Protein AF-A0A7K1YR99-F1 (afdb_monomer)

Radius of gyration: 20.09 Å; Cα contacts (8 Å, |Δi|>4): 811; chains: 1; bounding box: 54×40×54 Å

Mean predicted aligned error: 3.13 Å

Solvent-accessible surface area (backbone atoms only — not comparable to full-atom values): 17405 Å² total; per-residue (Å²): 73,51,33,42,29,37,62,38,61,80,36,65,42,79,41,84,40,84,73,84,75,55,48,51,60,17,24,26,27,38,37,56,21,13,37,58,46,74,66,55,37,28,37,37,74,44,83,45,82,67,62,48,28,20,42,29,47,22,20,10,23,31,26,73,41,56,8,66,63,28,64,73,37,89,90,50,77,45,70,68,42,36,26,21,42,59,50,70,47,63,80,68,71,47,76,36,29,68,69,72,40,30,60,64,33,86,62,76,71,38,53,59,47,97,90,62,42,40,19,51,42,32,29,42,26,50,60,41,80,44,52,46,92,40,48,38,68,30,63,95,60,62,54,68,58,36,10,44,32,44,62,42,7,30,44,45,32,44,45,58,73,45,64,68,53,67,58,34,29,34,36,26,37,25,50,49,54,69,26,48,51,45,50,53,49,43,51,75,57,41,33,69,38,42,30,36,32,30,85,47,67,65,40,38,52,54,38,45,76,76,65,34,76,42,64,33,42,86,92,60,42,85,94,50,50,50,62,13,44,32,23,40,30,47,45,42,51,85,63,41,63,49,52,35,54,50,28,29,23,76,62,12,24,34,28,42,58,30,74,56,59,94,84,66,74,78,81,75,61,65,66,56,34,64,78,34,53,46,41,81,44,85,48,72,65,44,42,77,69,21,42,54,52,26,28,50,41,58,49,68,47,78,50,48,76,60,50,59,73,39,56,67,46,78,34,43,63,94,38,47,60,58,50,50,48,52,56,66,73,48,96,67,53,29,43,34,33,60

Nearest PDB structures (foldseek):
  7y9p-assembly1_A  TM=8.777E-01  e=1.232E-28  Scheffersomyces stipitis
  3fsr-assembly1_D  TM=8.108E-01  e=1.099E-22  Thermoanaerobacter brockii
  2oui-assembly1_A  TM=8.098E-01  e=1.033E-22  Entamoeba histolytica
  1y9a-assembly1_A  TM=8.054E-01  e=2.296E-22  Entamoeba histolytica
  3fpc-assembly1_C  TM=7.962E-01  e=5.427E-22  Thermoanaerobacter brockii

Foldseek 3Di:
DWFWWLAAALDIDTDDADDDDADQQKFKFQWPKFWDDVVLLCSRHHVDPPPGEGETQLTKGFTQGHHNNQCPDPPFHDGGFIKAFGQWDQPCPDPCNVVLNRLPDPDDTADATPVRHGYNSRRLGRMDMHRSLGIFGQPDDPRLLRSCLQLQLLLLQQCVQQVDAAQWAEEEEDLAQSSLSNVLVNVLRHHPAYEYEDQDPVSQVVCVVSPHVYYDYLVGCPVQFQRGQEYEYQDQDACSQVSSNRNHHALHEYGDSHDHDPPRDDDDDPVSCVVRVYYYHYGGGHGSVSSNVSSVCSNVCSCVVSSVVQEFEEEESVCVSVLSVVVNVDRHRIYMYD

Secondary structure (DSSP, 8-state):
-EEEEEEETTEEEEEE-PPP---TTEEEEEEEEEE--HHHHHHHSSSS---SEE---EEEEEEEEE-HHHHTSTTS--TT-EEEE--S---SSSHHHHTT-GGG-SSPSSEE-TT--EES---SBSEEEEEGGGEEE--S--HHHHHTHHHHHHHHHHHHHTT--TT-EEEEE--SHHHHHHHHHHHHTT-SEEEEE-S-HHHHHHHHHTT-SEEE-TT--TTTTT-EEEEEE-S--TTHHHHHHHHEEEEEEEEE-SPPPTT------HHHHHHTT-EEEE--S--HHHHHHHHHHHHHTTTHHHHHTTEEEEE-GGGHHHHHHHHHHS--SEEEE-

Sequence (338 aa):
MQVAVVTGPGAVELRDEPRPRAGPDDVLVEVSTCGLCTMERRLFDGTKPIYPVAPGHEAAGRVVEAGDAVASLPGAPQVGDLVTMDLLTRCGTCHMCRRGRSALCKRPQGGKLSDGTVSMGAGLAEVVRVAAAQTYRVGEIPVEHAAMGEPLACVVHSVRLGGFRAGDRVAVIGAGYMGRLHLALCRAWGASCVGMVDVSAERRSEAVDAGADWVAGPDDLTGWLGQHDVVFVTAGTPGAVELALDLCDDAGAVVLYGAFPKDVMASVGADRIHHHELSIIGVFSQEPEDWRTAAGLLSSGALAADLDRLVTARYRLDEVADAMTLAVSQPVYRVMVG

pLDDT: mean 96.8, std 2.25, range [87.06, 98.88]

Structure (mmCIF, N/CA/C/O backbone):
data_AF-A0A7K1YR99-F1
#
_entry.id   AF-A0A7K1YR99-F1
#
loop_
_atom_site.group_PDB
_atom_site.id
_atom_site.type_symbol
_atom_site.label_atom_id
_atom_site.label_alt_id
_atom_site.label_comp_id
_atom_site.label_asym_id
_atom_site.label_entity_id
_atom_site.label_seq_id
_atom_site.pdbx_PDB_ins_code
_atom_site.Cartn_x
_atom_site.Cartn_y
_atom_site.Cartn_z
_atom_site.occupancy
_atom_site.B_iso_or_equiv
_atom_site.auth_seq_id
_atom_site.auth_comp_id
_atom_site.auth_asym_id
_atom_site.auth_atom_id
_atom_site.pdbx_PDB_model_num
ATOM 1 N N . MET A 1 1 ? -10.157 -3.405 25.319 1.00 95.75 1 MET A N 1
ATOM 2 C CA . MET A 1 1 ? -9.736 -3.983 24.035 1.00 95.75 1 MET A CA 1
ATOM 3 C C . MET A 1 1 ? -8.239 -3.826 23.942 1.00 95.75 1 MET A C 1
ATOM 5 O O . MET A 1 1 ? -7.739 -2.809 24.414 1.00 95.75 1 MET A O 1
ATOM 9 N N . GLN A 1 2 ? -7.539 -4.800 23.386 1.00 98.00 2 GLN A N 1
ATOM 10 C CA . GLN A 1 2 ? -6.090 -4.744 23.246 1.00 98.00 2 GLN A CA 1
ATOM 11 C C . GLN A 1 2 ? -5.687 -3.950 22.001 1.00 98.00 2 GLN A C 1
ATOM 13 O O . GLN A 1 2 ? -6.288 -4.088 20.933 1.00 98.00 2 GLN A O 1
ATOM 18 N N . VAL A 1 3 ? -4.662 -3.111 22.155 1.00 98.25 3 VAL A N 1
ATOM 19 C CA . VAL A 1 3 ? -4.033 -2.329 21.083 1.00 98.25 3 VAL A CA 1
ATOM 20 C C . VAL A 1 3 ? -2.519 -2.444 21.219 1.00 98.25 3 VAL A C 1
ATOM 22 O O . VAL A 1 3 ? -1.979 -2.215 22.302 1.00 98.25 3 VAL A O 1
ATOM 25 N N . ALA A 1 4 ? -1.823 -2.770 20.133 1.00 98.38 4 ALA A N 1
ATOM 26 C CA . ALA A 1 4 ? -0.368 -2.776 20.103 1.00 98.38 4 ALA A CA 1
ATOM 27 C C . ALA A 1 4 ? 0.182 -1.345 20.017 1.00 98.38 4 ALA A C 1
ATOM 29 O O . ALA A 1 4 ? -0.200 -0.551 19.154 1.00 98.38 4 ALA A O 1
ATOM 30 N N . VAL A 1 5 ? 1.127 -1.027 20.897 1.00 98.50 5 VAL A N 1
ATOM 31 C CA . VAL A 1 5 ? 1.807 0.265 20.968 1.00 98.50 5 VAL A CA 1
ATOM 32 C C . VAL A 1 5 ? 3.306 0.040 20.908 1.00 98.50 5 VAL A C 1
ATOM 34 O O . VAL A 1 5 ? 3.881 -0.600 21.783 1.00 98.50 5 VAL A O 1
ATOM 37 N N . VAL A 1 6 ? 3.955 0.601 19.891 1.00 98.44 6 VAL A N 1
ATOM 38 C CA . VAL A 1 6 ? 5.416 0.624 19.808 1.00 98.44 6 VAL A CA 1
ATOM 39 C C . VAL A 1 6 ? 5.917 1.731 20.729 1.00 98.44 6 VAL A C 1
ATOM 41 O O . VAL A 1 6 ? 5.630 2.914 20.513 1.00 98.44 6 VAL A O 1
ATOM 44 N N . THR A 1 7 ? 6.640 1.348 21.777 1.00 97.94 7 THR A N 1
ATOM 45 C CA . THR A 1 7 ? 7.115 2.256 22.834 1.00 97.94 7 THR A CA 1
ATOM 46 C C . THR A 1 7 ? 8.558 2.699 22.640 1.00 97.94 7 THR A C 1
ATOM 48 O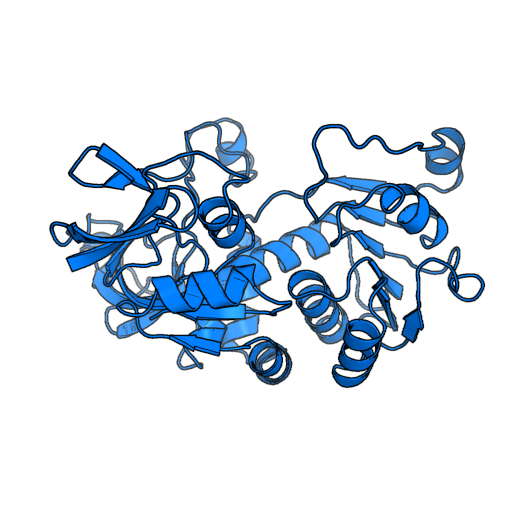 O . THR A 1 7 ? 8.976 3.708 23.208 1.00 97.94 7 THR A O 1
ATOM 51 N N . GLY A 1 8 ? 9.300 2.000 21.787 1.00 97.75 8 GLY A N 1
ATOM 52 C CA . GLY A 1 8 ? 10.672 2.316 21.423 1.00 97.75 8 GLY A CA 1
ATOM 53 C C . GLY A 1 8 ? 11.233 1.309 20.419 1.00 97.75 8 GLY A C 1
ATOM 54 O O . GLY A 1 8 ? 10.535 0.367 20.038 1.00 97.75 8 GLY A O 1
ATOM 55 N N . PRO A 1 9 ? 12.497 1.478 19.996 1.00 97.69 9 PRO A N 1
ATOM 56 C CA . PRO A 1 9 ? 13.168 0.497 19.151 1.00 97.69 9 PRO A CA 1
ATOM 57 C C . PRO A 1 9 ? 13.168 -0.886 19.817 1.00 97.69 9 PRO A C 1
ATOM 59 O O . PRO A 1 9 ? 13.556 -1.016 20.977 1.00 97.69 9 PRO A O 1
ATOM 62 N N . GLY A 1 10 ? 12.717 -1.906 19.089 1.00 97.50 10 GLY A N 1
ATOM 63 C CA . GLY A 1 10 ? 12.606 -3.284 19.563 1.00 97.50 10 GLY A CA 1
ATOM 64 C C . GLY A 1 10 ? 11.539 -3.517 20.638 1.00 97.50 10 GLY A C 1
ATOM 65 O O . GLY A 1 10 ? 11.516 -4.596 21.224 1.00 97.50 10 GLY A O 1
ATOM 66 N N . ALA A 1 11 ? 10.678 -2.533 20.929 1.00 97.81 11 ALA A N 1
ATOM 67 C CA . ALA A 1 11 ? 9.731 -2.592 22.038 1.00 97.81 11 ALA A CA 1
ATOM 68 C C . ALA A 1 11 ? 8.294 -2.302 21.584 1.00 97.81 11 ALA A C 1
ATOM 70 O O . ALA A 1 11 ? 7.977 -1.211 21.101 1.00 97.81 11 ALA A O 1
ATOM 71 N N . VAL A 1 12 ? 7.414 -3.284 21.787 1.00 98.00 12 VAL A N 1
ATOM 72 C CA . VAL A 1 12 ? 5.969 -3.186 21.562 1.00 98.00 12 VAL A CA 1
ATOM 73 C C . VAL A 1 12 ? 5.226 -3.762 22.765 1.00 98.00 12 VAL A C 1
ATOM 75 O O . VAL A 1 12 ? 5.621 -4.783 23.322 1.00 98.00 12 VAL A O 1
ATOM 78 N N . GLU A 1 13 ? 4.159 -3.088 23.175 1.00 97.50 13 GLU A N 1
ATOM 79 C CA . GLU A 1 13 ? 3.305 -3.464 24.300 1.00 97.50 13 GLU A CA 1
ATOM 80 C C . GLU A 1 13 ? 1.864 -3.611 23.820 1.00 97.50 13 GLU A C 1
ATOM 82 O O . GLU A 1 13 ? 1.389 -2.789 23.038 1.00 97.50 13 GLU A O 1
ATOM 87 N N . LEU A 1 14 ? 1.140 -4.605 24.334 1.00 98.12 14 LEU A N 1
ATOM 88 C CA . LEU A 1 14 ? -0.317 -4.600 24.260 1.00 98.12 14 LEU A CA 1
ATOM 89 C C . LEU A 1 14 ? -0.870 -3.777 25.419 1.00 98.12 14 LEU A C 1
ATOM 91 O O . LEU A 1 14 ? -0.594 -4.070 26.582 1.00 98.12 14 LEU A O 1
ATOM 95 N N . ARG A 1 15 ? -1.652 -2.748 25.098 1.00 97.50 15 ARG A N 1
ATOM 96 C CA . ARG A 1 15 ? -2.332 -1.901 26.079 1.00 97.50 15 ARG A CA 1
ATOM 97 C C . ARG A 1 15 ? -3.830 -2.132 26.052 1.00 97.50 15 ARG A C 1
ATOM 99 O O . ARG A 1 15 ? -4.417 -2.322 24.987 1.00 97.50 15 ARG A O 1
ATOM 106 N N . ASP A 1 16 ? -4.437 -2.063 27.230 1.00 97.62 16 ASP A N 1
ATOM 107 C CA . ASP A 1 16 ? -5.885 -2.048 27.382 1.00 97.62 16 ASP A CA 1
ATOM 108 C C . ASP A 1 16 ? -6.443 -0.656 27.085 1.00 97.62 16 ASP A C 1
ATOM 110 O O . ASP A 1 16 ? -6.206 0.300 27.820 1.00 97.62 16 ASP A O 1
ATOM 114 N N . GLU A 1 17 ? -7.248 -0.561 26.033 1.00 96.81 17 GLU A N 1
ATOM 115 C CA . GLU A 1 17 ? -8.011 0.632 25.686 1.00 96.81 17 GLU A CA 1
ATOM 116 C C . GLU A 1 17 ? -9.512 0.423 25.931 1.00 96.81 17 GLU A C 1
ATOM 118 O O . GLU A 1 17 ? -10.042 -0.688 25.755 1.00 96.81 17 GLU A O 1
ATOM 123 N N . PRO A 1 18 ? -10.257 1.480 26.294 1.00 95.75 18 PRO A N 1
ATOM 124 C CA . PRO A 1 18 ? -11.710 1.436 26.266 1.00 95.75 18 PRO A CA 1
ATOM 125 C C . PRO A 1 18 ? -12.202 1.056 24.865 1.00 95.75 18 PRO A C 1
ATOM 127 O O . PRO A 1 18 ? -11.752 1.613 23.865 1.00 95.75 18 PRO A O 1
ATOM 130 N N . ARG A 1 19 ? -13.164 0.130 24.781 1.00 94.56 19 ARG A N 1
ATOM 131 C CA . ARG A 1 19 ? -13.802 -0.192 23.499 1.00 94.56 19 ARG A CA 1
ATOM 132 C C . ARG A 1 19 ? -14.497 1.071 22.954 1.00 94.56 19 ARG A C 1
ATOM 134 O O . ARG A 1 19 ? -15.276 1.680 23.698 1.00 94.56 19 ARG A O 1
ATOM 141 N N . PRO A 1 20 ? -14.243 1.481 21.698 1.00 92.81 20 PRO A N 1
ATOM 142 C CA . PRO A 1 20 ? -14.905 2.634 21.106 1.00 92.81 20 PRO A CA 1
ATOM 143 C C . PRO A 1 20 ? -16.401 2.358 20.921 1.00 92.81 20 PRO A C 1
ATOM 145 O O . PRO A 1 20 ? -16.848 1.215 20.963 1.00 92.81 20 PRO A O 1
ATOM 148 N N . ARG A 1 21 ? -17.174 3.422 20.697 1.00 91.75 21 ARG A N 1
ATOM 149 C CA . ARG A 1 21 ? -18.576 3.350 20.264 1.00 91.75 21 ARG A CA 1
ATOM 150 C C . ARG A 1 21 ? -18.689 3.937 18.866 1.00 91.75 21 ARG A C 1
ATOM 152 O O . ARG A 1 21 ? -18.011 4.939 18.593 1.00 91.75 21 ARG A O 1
ATOM 159 N N . ALA A 1 22 ? -19.517 3.348 18.009 1.00 94.44 22 ALA A N 1
ATOM 160 C CA . ALA A 1 22 ? -19.795 3.940 16.709 1.00 94.44 22 ALA A CA 1
ATOM 161 C C . ALA A 1 22 ? -20.515 5.286 16.903 1.00 94.44 22 ALA A C 1
ATOM 163 O O . ALA A 1 22 ? -21.474 5.395 17.671 1.00 94.44 22 ALA A O 1
ATOM 164 N N . GLY A 1 23 ? -20.033 6.336 16.234 1.00 96.94 23 GLY A N 1
ATOM 165 C CA . GLY A 1 23 ? -20.856 7.509 15.964 1.00 96.94 23 GLY A CA 1
ATOM 166 C C . GLY A 1 23 ? -21.940 7.191 14.923 1.00 96.94 23 GLY A C 1
ATOM 167 O O . GLY A 1 23 ? -21.921 6.113 14.332 1.00 96.94 23 GLY A O 1
ATOM 168 N N . PRO A 1 24 ? -22.869 8.125 14.650 1.00 98.00 24 PRO A N 1
ATOM 169 C CA . PRO A 1 24 ? -23.976 7.898 13.715 1.00 98.00 24 PRO A CA 1
ATOM 170 C C . PRO A 1 24 ? -23.542 7.464 12.308 1.00 98.00 24 PRO A C 1
ATOM 172 O O . PRO A 1 24 ? -24.238 6.659 11.697 1.00 98.00 24 PRO A O 1
ATOM 175 N N . ASP A 1 25 ? -22.399 7.975 11.837 1.00 97.81 25 ASP A N 1
ATOM 176 C CA . ASP A 1 25 ? -21.824 7.740 10.502 1.00 97.81 25 ASP A CA 1
ATOM 177 C C . ASP A 1 25 ? -20.630 6.762 10.516 1.00 97.81 25 ASP A C 1
ATOM 179 O O . ASP A 1 25 ? -19.957 6.566 9.497 1.00 97.81 25 ASP A O 1
ATOM 183 N N . ASP A 1 26 ? -20.334 6.167 11.673 1.00 98.06 26 ASP A N 1
ATOM 184 C CA . ASP A 1 26 ? -19.203 5.262 11.855 1.00 98.06 26 ASP A CA 1
ATOM 185 C C . ASP A 1 26 ? -19.653 3.798 11.850 1.00 98.06 26 ASP A C 1
ATOM 187 O O . ASP A 1 26 ? -20.808 3.457 12.117 1.00 98.06 26 ASP A O 1
ATOM 191 N N . VAL A 1 27 ? -18.683 2.919 11.632 1.00 98.44 27 VAL A N 1
ATOM 192 C CA . VAL A 1 27 ? -18.771 1.499 11.960 1.00 98.44 27 VAL A CA 1
ATOM 193 C C . VAL A 1 27 ? -17.657 1.124 12.935 1.00 98.44 27 VAL A C 1
ATOM 195 O O . VAL A 1 27 ? -16.580 1.732 12.940 1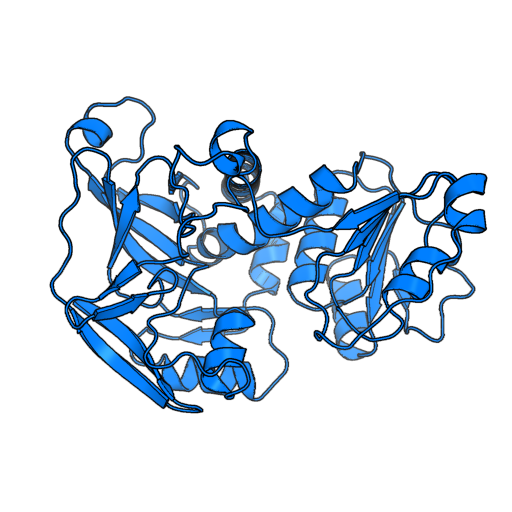.00 98.44 27 VAL A O 1
ATOM 198 N N . LEU A 1 28 ? -17.913 0.116 13.768 1.00 98.31 28 LEU A N 1
ATOM 199 C CA . LEU A 1 28 ? -16.863 -0.612 14.471 1.00 98.31 28 LEU A CA 1
ATOM 200 C C . 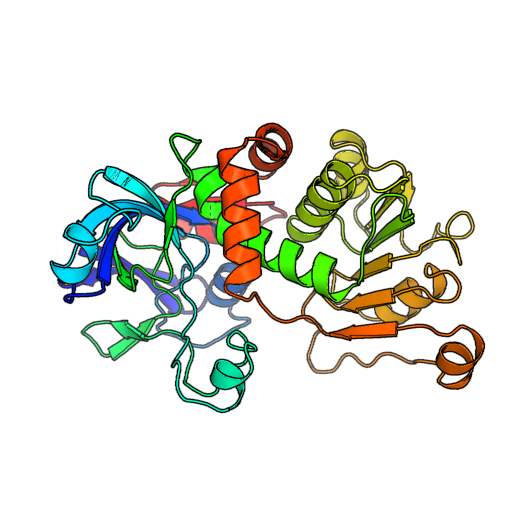LEU A 1 28 ? -16.549 -1.882 13.700 1.00 98.31 28 LEU A C 1
ATOM 202 O O . LEU A 1 28 ? -17.447 -2.669 13.395 1.00 98.31 28 LEU A O 1
ATOM 206 N N . VAL A 1 29 ? -15.269 -2.081 13.431 1.00 98.69 29 VAL A N 1
ATOM 207 C CA . VAL A 1 29 ? -14.747 -3.255 12.748 1.00 98.69 29 VAL A CA 1
ATOM 208 C C . VAL A 1 29 ? -13.916 -4.042 13.746 1.00 98.69 29 VAL A C 1
ATOM 210 O O . VAL A 1 29 ? -12.951 -3.511 14.292 1.00 98.69 29 VAL A O 1
ATOM 213 N N . GLU A 1 30 ? -14.304 -5.288 13.998 1.00 98.62 30 GLU A N 1
ATOM 214 C CA . GLU A 1 30 ? -13.445 -6.261 14.668 1.00 98.62 30 GLU A CA 1
ATOM 215 C C . GLU A 1 30 ? -12.368 -6.679 13.673 1.00 98.62 30 GLU A C 1
ATOM 217 O O . GLU A 1 30 ? -12.671 -7.242 12.615 1.00 98.62 30 GLU A O 1
ATOM 222 N N . VAL A 1 31 ? -11.123 -6.315 13.970 1.00 98.69 31 VAL A N 1
ATOM 223 C CA . VAL A 1 31 ? -9.999 -6.531 13.062 1.00 98.69 31 VAL A CA 1
ATOM 224 C C . VAL A 1 31 ? -9.723 -8.024 13.006 1.00 98.69 31 VAL A C 1
ATOM 226 O O . VAL A 1 31 ? -9.453 -8.653 14.020 1.00 98.69 31 VAL A O 1
ATOM 229 N N . SER A 1 32 ? -9.794 -8.592 11.806 1.00 98.50 32 SER A N 1
ATOM 230 C CA . SER A 1 32 ? -9.443 -9.994 11.587 1.00 98.50 32 SER A CA 1
ATOM 231 C C . SER A 1 32 ? -7.959 -10.156 11.303 1.00 98.50 32 SER A C 1
ATOM 233 O O . SER A 1 32 ? -7.381 -11.176 11.653 1.00 98.50 32 SER A O 1
ATOM 235 N N . THR A 1 33 ? -7.346 -9.181 10.624 1.00 98.56 33 THR A N 1
ATOM 236 C CA . THR A 1 33 ? -5.897 -9.131 10.443 1.00 98.56 33 THR A CA 1
ATOM 237 C C . THR A 1 33 ? -5.429 -7.756 9.966 1.00 98.56 33 THR A C 1
ATOM 239 O O . THR A 1 33 ? -6.178 -6.997 9.343 1.00 98.56 33 THR A O 1
ATOM 242 N N . CYS A 1 34 ? -4.169 -7.448 10.247 1.00 98.69 34 CYS A N 1
ATOM 243 C CA . CYS A 1 34 ? -3.455 -6.267 9.803 1.00 98.69 34 CYS A CA 1
ATOM 244 C C . CYS A 1 34 ? -2.066 -6.657 9.282 1.00 98.69 34 CYS A C 1
ATOM 246 O O . CYS A 1 34 ? -1.304 -7.363 9.945 1.00 98.69 34 CYS A O 1
ATOM 248 N N . GLY A 1 35 ? -1.714 -6.158 8.101 1.00 98.31 35 GLY A N 1
ATOM 249 C CA . GLY A 1 35 ? -0.384 -6.306 7.525 1.00 98.31 35 GLY A CA 1
ATOM 250 C C . GLY A 1 35 ? 0.641 -5.378 8.184 1.00 98.31 35 GLY A C 1
ATOM 251 O O . GLY A 1 35 ? 0.354 -4.214 8.465 1.00 98.31 35 GLY A O 1
ATOM 252 N N . LEU A 1 36 ? 1.864 -5.870 8.401 1.00 97.94 36 LEU A N 1
ATOM 253 C CA . LEU A 1 36 ? 2.994 -5.041 8.843 1.00 97.94 36 LEU A CA 1
ATOM 254 C C . LEU A 1 36 ? 3.665 -4.366 7.646 1.00 97.94 36 LEU A C 1
ATOM 256 O O . LEU A 1 36 ? 4.270 -5.056 6.824 1.00 97.94 36 LEU A O 1
ATOM 260 N N . CYS A 1 37 ? 3.580 -3.038 7.546 1.00 95.75 37 CYS A N 1
ATOM 261 C CA . CYS A 1 37 ? 4.207 -2.236 6.496 1.00 95.75 37 CYS A CA 1
ATOM 262 C C . CYS A 1 37 ? 5.662 -1.901 6.818 1.00 95.75 37 CYS A C 1
ATOM 264 O O . CYS A 1 37 ? 6.162 -2.052 7.935 1.00 95.75 37 CYS A O 1
ATOM 266 N N . THR A 1 38 ? 6.359 -1.356 5.821 1.00 93.19 38 THR A N 1
ATOM 267 C CA . THR A 1 38 ? 7.657 -0.698 6.012 1.00 93.19 38 THR A CA 1
ATOM 268 C C . THR A 1 38 ? 7.583 0.360 7.115 1.00 93.19 38 THR A C 1
ATOM 270 O O . THR A 1 38 ? 8.573 0.609 7.791 1.00 93.19 38 THR A O 1
ATOM 273 N N . MET A 1 39 ? 6.418 0.976 7.335 1.00 93.38 39 MET A N 1
ATOM 274 C CA . MET A 1 39 ? 6.216 1.915 8.435 1.00 93.38 39 MET A CA 1
ATOM 275 C C . MET A 1 39 ? 6.391 1.239 9.803 1.00 93.38 39 MET A C 1
ATOM 277 O O . MET A 1 39 ? 7.228 1.703 10.573 1.00 93.38 39 MET A O 1
ATOM 281 N N . GLU A 1 40 ? 5.695 0.131 10.075 1.00 96.25 40 GLU A N 1
ATOM 282 C CA . GLU A 1 40 ? 5.838 -0.651 11.311 1.00 96.25 40 GLU A CA 1
ATOM 283 C C . GLU A 1 40 ? 7.272 -1.164 11.492 1.00 96.25 40 GLU A C 1
ATOM 285 O O . GLU A 1 40 ? 7.821 -1.051 12.585 1.00 96.25 40 GLU A O 1
ATOM 290 N N . ARG A 1 41 ? 7.925 -1.628 10.415 1.00 95.69 41 ARG A N 1
ATOM 291 C CA . ARG A 1 41 ? 9.345 -2.036 10.452 1.00 95.69 41 ARG A CA 1
ATOM 292 C C . ARG A 1 41 ? 10.242 -0.892 10.922 1.00 95.69 41 ARG A C 1
ATOM 294 O O . ARG A 1 41 ? 11.046 -1.082 11.824 1.00 95.69 41 ARG A O 1
ATOM 301 N N . ARG A 1 42 ? 10.046 0.309 10.368 1.00 95.19 42 ARG A N 1
ATOM 302 C CA . ARG A 1 42 ? 10.831 1.505 10.711 1.00 95.19 42 ARG A CA 1
ATOM 303 C C . ARG A 1 42 ? 10.557 2.051 12.112 1.00 95.19 42 ARG A C 1
ATOM 305 O O . ARG A 1 42 ? 11.410 2.715 12.700 1.00 95.19 42 ARG A O 1
ATOM 312 N N . LEU A 1 43 ? 9.346 1.840 12.626 1.00 96.94 43 LEU A N 1
ATOM 313 C CA . LEU A 1 43 ? 9.040 2.092 14.033 1.00 96.94 43 LEU A CA 1
ATOM 314 C C . LEU A 1 43 ? 9.766 1.077 14.919 1.00 96.94 43 LEU A C 1
ATOM 316 O O . LEU A 1 43 ? 10.335 1.441 15.934 1.00 96.94 43 LEU A O 1
ATOM 320 N N . PHE A 1 44 ? 9.777 -0.199 14.554 1.00 97.44 44 PHE A N 1
ATOM 321 C CA . PHE A 1 44 ? 10.393 -1.215 15.397 1.00 97.44 44 PHE A CA 1
ATOM 322 C C . PHE A 1 44 ? 11.931 -1.174 15.351 1.00 97.44 44 PHE A C 1
ATOM 324 O O . PHE A 1 44 ? 12.575 -1.349 16.378 1.00 97.44 44 PHE A O 1
ATOM 331 N N . ASP A 1 45 ? 12.544 -0.871 14.202 1.00 96.38 45 ASP A N 1
ATOM 332 C CA . ASP A 1 45 ? 14.007 -0.802 14.045 1.00 96.38 45 ASP A CA 1
ATOM 333 C C . ASP A 1 45 ? 14.645 0.513 14.539 1.00 96.38 45 ASP A C 1
ATOM 335 O O . ASP A 1 45 ? 15.869 0.620 14.623 1.00 96.38 45 ASP A O 1
ATOM 339 N N . GLY A 1 46 ? 13.841 1.524 14.885 1.00 96.00 46 GLY A N 1
ATOM 340 C CA . GLY A 1 46 ? 14.340 2.809 15.375 1.00 96.00 46 GLY A CA 1
ATOM 341 C C . GLY A 1 46 ? 14.549 3.898 14.319 1.00 96.00 46 GLY A C 1
ATOM 342 O O . GLY A 1 46 ? 14.783 5.050 14.687 1.00 96.00 46 GLY A O 1
ATOM 343 N N . THR A 1 47 ? 14.425 3.604 13.023 1.00 93.75 47 THR A N 1
ATOM 344 C CA . THR A 1 47 ? 14.662 4.571 11.929 1.00 93.75 47 THR A CA 1
ATOM 345 C C . THR A 1 47 ? 13.516 5.569 11.718 1.00 93.75 47 THR A C 1
ATOM 347 O O . THR A 1 47 ? 13.626 6.501 10.906 1.00 93.75 47 THR A O 1
ATOM 350 N N . LYS A 1 48 ? 12.399 5.402 12.436 1.00 92.94 48 LYS A N 1
ATOM 351 C CA . LYS A 1 48 ? 11.295 6.365 12.541 1.00 92.94 48 LYS A CA 1
ATOM 352 C C . LYS A 1 48 ? 10.895 6.576 14.018 1.00 92.94 48 LYS A C 1
ATOM 354 O O . LYS A 1 48 ? 9.897 6.026 14.468 1.00 92.94 48 LYS A O 1
ATOM 359 N N . PRO A 1 49 ? 11.630 7.406 14.779 1.00 93.62 49 PRO A N 1
ATOM 360 C CA . PRO A 1 49 ? 11.463 7.514 16.228 1.00 93.62 49 PRO A CA 1
ATOM 361 C C . PRO A 1 49 ? 10.328 8.469 16.637 1.00 93.62 49 PRO A C 1
ATOM 363 O O . PRO A 1 49 ? 10.573 9.619 16.992 1.00 93.62 49 PRO A O 1
ATOM 366 N N . ILE A 1 50 ? 9.076 8.006 16.576 1.00 94.00 50 ILE A N 1
ATOM 367 C CA . ILE A 1 50 ? 7.874 8.799 16.926 1.00 94.00 50 ILE A CA 1
ATOM 368 C C . ILE A 1 50 ? 7.074 8.205 18.100 1.00 94.00 50 ILE A C 1
ATOM 370 O O . ILE A 1 50 ? 5.849 8.251 18.110 1.00 94.00 50 ILE A O 1
ATOM 374 N N . TYR A 1 51 ? 7.772 7.624 19.075 1.00 96.12 51 TYR A N 1
ATOM 375 C CA . TYR A 1 51 ? 7.178 6.863 20.178 1.00 96.12 51 TYR A CA 1
ATOM 376 C C . TYR A 1 51 ? 6.583 7.736 21.301 1.00 96.12 51 TYR A C 1
ATOM 378 O O . TYR A 1 51 ? 7.052 8.858 21.516 1.00 96.12 51 TYR A O 1
ATOM 386 N N . PRO A 1 52 ? 5.633 7.195 22.087 1.00 96.88 52 PRO A N 1
ATOM 387 C CA . PRO A 1 52 ? 4.883 5.967 21.812 1.00 96.88 52 PRO A CA 1
ATOM 388 C C . PRO A 1 52 ? 3.898 6.169 20.651 1.00 96.88 52 PRO A C 1
ATOM 390 O O . PRO A 1 52 ? 3.345 7.258 20.478 1.00 96.88 52 PRO A O 1
ATOM 393 N N . VAL A 1 53 ? 3.667 5.119 19.860 1.00 97.69 53 VAL A N 1
ATOM 394 C CA . VAL A 1 53 ? 2.728 5.156 18.728 1.00 97.69 53 VAL A CA 1
ATOM 395 C C . VAL A 1 53 ? 1.969 3.839 18.587 1.00 97.69 53 VAL A C 1
ATOM 397 O O . VAL A 1 53 ? 2.563 2.773 18.709 1.00 97.69 53 VAL A O 1
ATOM 400 N N . ALA A 1 54 ? 0.669 3.913 18.304 1.00 97.88 54 ALA A N 1
ATOM 401 C CA . ALA A 1 54 ? -0.180 2.771 17.963 1.00 97.88 54 ALA A CA 1
ATOM 402 C C . ALA A 1 54 ? -0.301 2.644 16.430 1.00 97.88 54 ALA A C 1
ATOM 404 O O . ALA A 1 54 ? -0.977 3.479 15.811 1.00 97.88 54 ALA A O 1
ATOM 405 N N . PRO A 1 55 ? 0.381 1.679 15.785 1.00 97.31 55 PRO A N 1
ATOM 406 C CA . PRO A 1 55 ? 0.436 1.586 14.330 1.00 97.31 55 PRO A CA 1
ATOM 407 C C . PRO A 1 55 ? -0.596 0.586 13.772 1.00 97.31 55 PRO A C 1
ATOM 409 O O . PRO A 1 55 ? -1.521 0.171 14.470 1.00 97.31 55 PRO A O 1
ATOM 412 N N . GLY A 1 56 ? -0.456 0.220 12.498 1.00 96.88 56 GLY A N 1
ATOM 413 C CA . GLY A 1 56 ? -1.399 -0.617 11.765 1.00 96.88 56 GLY A CA 1
ATOM 414 C C . GLY A 1 56 ? -2.341 0.223 10.910 1.00 96.88 56 GLY A C 1
ATOM 415 O O . GLY A 1 56 ? -3.229 0.902 11.423 1.00 96.88 56 GLY A O 1
ATOM 416 N N . HIS A 1 57 ? -2.131 0.178 9.599 1.00 97.00 57 HIS A N 1
ATOM 417 C CA . HIS A 1 57 ? -2.970 0.866 8.614 1.00 97.00 57 HIS A CA 1
ATOM 418 C C . HIS A 1 57 ? -3.391 -0.033 7.443 1.00 97.00 57 HIS A C 1
ATOM 420 O O . HIS A 1 57 ? -4.270 0.348 6.680 1.00 97.00 57 HIS A O 1
ATOM 426 N N . GLU A 1 58 ? -2.824 -1.236 7.332 1.00 97.75 58 GLU A N 1
ATOM 427 C CA . GLU A 1 58 ? -3.189 -2.242 6.331 1.00 97.75 58 GLU A CA 1
ATOM 428 C C . GLU A 1 58 ? -4.130 -3.285 6.957 1.00 97.75 58 GLU A C 1
ATOM 430 O O . GLU A 1 58 ? -3.754 -4.442 7.127 1.00 97.75 58 GLU A O 1
ATOM 435 N N . ALA A 1 59 ? -5.317 -2.861 7.400 1.00 98.31 59 ALA A N 1
ATOM 436 C CA . ALA A 1 59 ? -6.209 -3.682 8.220 1.00 98.31 59 ALA A CA 1
ATOM 437 C C . ALA A 1 59 ? -7.536 -4.013 7.525 1.00 98.31 59 ALA A C 1
ATOM 439 O O . ALA A 1 59 ? -8.105 -3.202 6.787 1.00 98.31 59 ALA A O 1
ATOM 440 N N . ALA A 1 60 ? -8.059 -5.199 7.829 1.00 98.69 60 ALA A N 1
ATOM 441 C CA . ALA A 1 60 ? -9.390 -5.634 7.434 1.00 98.69 60 ALA A CA 1
ATOM 442 C C . ALA A 1 60 ? -10.063 -6.431 8.547 1.00 98.69 60 ALA A C 1
ATOM 444 O O . ALA A 1 60 ? -9.416 -6.984 9.439 1.00 98.69 60 ALA A O 1
ATOM 445 N N . GLY A 1 61 ? -11.386 -6.491 8.490 1.00 98.62 61 GLY A N 1
ATOM 446 C CA . GLY A 1 61 ? -12.155 -7.172 9.512 1.00 98.62 61 GLY A CA 1
ATOM 447 C C . GLY A 1 61 ? -13.648 -7.119 9.272 1.00 98.62 61 GLY A C 1
ATOM 448 O O . GLY A 1 61 ? -14.110 -6.636 8.235 1.00 98.62 61 GLY A O 1
ATOM 449 N N . ARG A 1 62 ? -14.412 -7.624 10.236 1.00 98.75 62 ARG A N 1
ATOM 450 C CA . ARG A 1 62 ? -15.870 -7.682 10.134 1.00 98.75 62 ARG A CA 1
ATOM 451 C C . ARG A 1 62 ? -16.515 -6.536 10.887 1.00 98.75 62 ARG A C 1
ATOM 453 O O . ARG A 1 62 ? -16.135 -6.221 12.012 1.00 98.75 62 ARG A O 1
ATOM 460 N N . VAL A 1 63 ? -17.519 -5.922 10.274 1.00 98.75 63 VAL A N 1
ATOM 461 C CA . VAL A 1 63 ? -18.338 -4.912 10.948 1.00 98.75 63 VAL A CA 1
ATOM 462 C C . VAL A 1 63 ? -19.105 -5.583 12.091 1.00 98.75 63 VAL A C 1
ATOM 464 O O . VAL A 1 63 ? -19.858 -6.528 11.862 1.00 98.75 63 VAL A O 1
ATOM 467 N N . VAL A 1 64 ? -18.941 -5.090 13.317 1.00 98.50 64 VAL A N 1
ATOM 468 C CA . VAL A 1 64 ? -19.618 -5.608 14.525 1.00 98.50 64 VAL A CA 1
ATOM 469 C C . VAL A 1 64 ? -20.628 -4.627 15.117 1.00 98.50 64 VAL A C 1
ATOM 471 O O . VAL A 1 64 ? -21.493 -5.023 15.892 1.00 98.50 64 VAL A O 1
ATOM 474 N N . GLU A 1 65 ? -20.544 -3.352 14.743 1.00 98.38 65 GLU A N 1
ATOM 475 C CA . GLU A 1 65 ? -21.485 -2.297 15.129 1.00 98.38 65 GLU A CA 1
ATOM 476 C C . GLU A 1 65 ? -21.540 -1.260 14.003 1.00 98.38 65 GLU A C 1
ATOM 478 O O . GLU A 1 65 ? -20.511 -0.935 13.411 1.00 98.38 65 GLU A O 1
ATOM 483 N N . ALA A 1 66 ? -22.724 -0.728 13.714 1.00 98.38 66 ALA A N 1
ATOM 484 C CA . ALA A 1 66 ? -22.918 0.349 12.751 1.00 98.38 66 ALA A CA 1
ATOM 485 C C . ALA A 1 66 ? -23.789 1.436 13.383 1.00 98.38 66 ALA A C 1
ATOM 487 O O . ALA A 1 66 ? -24.775 1.122 14.051 1.00 98.38 66 ALA A O 1
ATOM 488 N N . GLY A 1 67 ? -23.427 2.702 13.173 1.00 98.25 67 GLY A N 1
ATOM 489 C CA . GLY A 1 67 ? -24.252 3.829 13.592 1.00 98.25 67 GLY A CA 1
ATOM 490 C C . GLY A 1 67 ? -25.594 3.868 12.856 1.00 98.25 67 GLY A C 1
ATOM 491 O O . GLY A 1 67 ? -25.720 3.368 11.737 1.00 98.25 67 GLY A O 1
ATOM 492 N N . ASP A 1 68 ? -26.604 4.492 13.465 1.00 97.50 68 ASP A N 1
ATOM 493 C CA . ASP A 1 68 ? -27.980 4.492 12.943 1.00 97.50 68 ASP A CA 1
ATOM 494 C C . ASP A 1 68 ? -28.099 5.061 11.515 1.00 97.50 68 ASP A C 1
ATOM 496 O O . ASP A 1 68 ? -28.901 4.574 10.710 1.00 97.50 68 ASP A O 1
ATOM 500 N N . ALA A 1 69 ? -27.294 6.075 11.165 1.00 97.75 69 ALA A N 1
ATOM 501 C CA . ALA A 1 69 ? -27.305 6.660 9.822 1.00 97.75 69 ALA A CA 1
ATOM 502 C C . ALA A 1 69 ? -26.691 5.714 8.777 1.00 97.75 69 ALA A C 1
ATOM 504 O O . ALA A 1 69 ? -27.105 5.723 7.619 1.00 97.75 69 ALA A O 1
ATOM 505 N N . VAL A 1 70 ? -25.753 4.857 9.190 1.00 97.94 70 VAL A N 1
ATOM 506 C CA . VAL A 1 70 ? -25.158 3.813 8.344 1.00 97.94 70 VAL A CA 1
ATOM 507 C C . VAL A 1 70 ? -26.117 2.634 8.194 1.00 97.94 70 VAL A C 1
ATOM 509 O O . VAL A 1 70 ? -26.413 2.216 7.077 1.00 97.94 70 VAL A O 1
ATOM 512 N N . ALA A 1 71 ? -26.649 2.124 9.308 1.00 97.06 71 ALA A N 1
ATOM 513 C CA . ALA A 1 71 ? -27.519 0.948 9.329 1.00 97.06 71 ALA A CA 1
ATOM 514 C C . ALA A 1 71 ? -28.821 1.157 8.535 1.00 97.06 71 ALA A C 1
ATOM 516 O O . ALA A 1 71 ? -29.353 0.223 7.940 1.00 97.06 71 ALA A O 1
ATOM 517 N N . SER A 1 72 ? -29.330 2.392 8.492 1.00 97.00 72 SER A N 1
ATOM 518 C CA . SER A 1 72 ? -30.542 2.739 7.738 1.00 97.00 72 SER A CA 1
ATOM 519 C C . SER A 1 72 ? -30.306 3.027 6.250 1.00 97.00 72 SER A C 1
ATOM 521 O O . SER A 1 72 ? -31.279 3.148 5.503 1.00 97.00 72 SER A O 1
ATOM 523 N N . LEU A 1 73 ? -29.050 3.126 5.796 1.00 97.19 73 LEU A N 1
ATOM 524 C CA . LEU A 1 73 ? -28.704 3.496 4.425 1.00 97.19 73 LEU A CA 1
ATOM 525 C C . LEU A 1 73 ? -28.492 2.254 3.536 1.00 97.19 73 LEU A C 1
ATOM 527 O O . LEU A 1 73 ? -27.521 1.515 3.721 1.00 97.19 73 LEU A O 1
ATOM 531 N N . PRO A 1 74 ? -29.329 2.028 2.504 1.00 94.88 74 PRO A N 1
ATOM 532 C CA . PRO A 1 74 ? -29.131 0.916 1.582 1.00 94.88 74 PRO A CA 1
ATOM 533 C C . PRO A 1 74 ? -27.778 0.984 0.866 1.00 94.88 74 PRO A C 1
ATOM 535 O O . PRO A 1 74 ? -27.402 2.011 0.304 1.00 94.88 74 PRO A O 1
ATOM 538 N N . GLY A 1 75 ? -27.059 -0.139 0.851 1.00 91.75 75 GLY A N 1
ATOM 539 C CA . GLY A 1 75 ? -25.750 -0.253 0.203 1.00 91.75 75 GLY A CA 1
ATOM 540 C C . GLY A 1 75 ? -24.564 0.200 1.060 1.00 91.75 75 GLY A C 1
ATOM 541 O O . GLY A 1 75 ? -23.423 -0.010 0.639 1.00 91.75 75 GLY A O 1
ATOM 542 N N . ALA A 1 76 ? -24.814 0.757 2.248 1.00 96.56 76 ALA A N 1
ATOM 543 C CA . ALA A 1 76 ? -23.788 0.981 3.256 1.00 96.56 76 ALA A CA 1
ATOM 544 C C . ALA A 1 76 ? -23.324 -0.351 3.889 1.00 96.56 76 ALA A C 1
ATOM 546 O O . ALA A 1 76 ? -24.063 -1.340 3.818 1.00 96.56 76 ALA A O 1
ATOM 547 N N . PRO A 1 77 ? -22.127 -0.394 4.502 1.00 97.25 77 PRO A N 1
ATOM 548 C CA . PRO A 1 77 ? -21.667 -1.544 5.280 1.00 97.25 77 PRO A CA 1
ATOM 549 C C . PRO A 1 77 ? -22.649 -1.919 6.392 1.00 97.25 77 PRO A C 1
ATOM 551 O O . PRO A 1 77 ? -23.148 -1.048 7.102 1.00 97.25 77 PRO A O 1
ATOM 554 N N . GLN A 1 78 ? -22.904 -3.214 6.544 1.00 97.19 78 GLN A N 1
ATOM 555 C CA . GLN A 1 78 ? -23.796 -3.785 7.550 1.00 97.19 78 GLN A CA 1
ATOM 556 C C . GLN A 1 78 ? -23.019 -4.681 8.514 1.00 97.19 78 GLN A C 1
ATOM 558 O O . GLN A 1 78 ? -21.950 -5.189 8.184 1.00 97.19 78 GLN A O 1
ATOM 563 N N . VAL A 1 79 ? -23.573 -4.910 9.706 1.00 98.38 79 VAL A N 1
ATOM 564 C CA . VAL A 1 79 ? -23.004 -5.863 10.672 1.00 98.38 79 VAL A CA 1
ATOM 565 C C . VAL A 1 79 ? -22.851 -7.243 10.021 1.00 98.38 79 VAL A C 1
ATOM 567 O O . VAL A 1 79 ? -23.794 -7.763 9.430 1.00 98.38 79 VAL A O 1
ATOM 570 N N . GLY A 1 80 ? -21.658 -7.827 10.142 1.00 98.19 80 GLY A N 1
ATOM 571 C CA . GLY A 1 80 ? -21.258 -9.094 9.526 1.00 98.19 80 GLY A CA 1
ATOM 572 C C . GLY A 1 80 ? -20.441 -8.945 8.238 1.00 98.19 80 GLY A C 1
ATOM 573 O O . GLY A 1 80 ? -19.672 -9.856 7.917 1.00 98.19 80 GLY A O 1
ATOM 574 N N . ASP A 1 81 ? -20.541 -7.804 7.545 1.00 98.62 81 ASP A N 1
ATOM 575 C CA . ASP A 1 81 ? -19.789 -7.564 6.311 1.00 98.62 81 ASP A CA 1
ATOM 576 C C . ASP A 1 81 ? -18.279 -7.571 6.583 1.00 98.62 81 ASP A C 1
ATOM 578 O O . ASP A 1 81 ? -17.792 -6.872 7.477 1.00 98.62 81 ASP A O 1
ATOM 582 N N . LEU A 1 82 ? -17.530 -8.323 5.772 1.00 98.81 82 LEU A N 1
ATOM 583 C CA . LEU A 1 82 ? -16.077 -8.205 5.697 1.00 98.81 82 LEU A CA 1
ATOM 584 C C . LEU A 1 82 ? -15.714 -6.943 4.906 1.00 98.81 82 LEU A C 1
ATOM 586 O O . LEU A 1 82 ? -16.136 -6.758 3.756 1.00 98.81 82 LEU A O 1
ATOM 590 N N . VAL A 1 83 ? -14.915 -6.078 5.527 1.00 98.81 83 VAL A N 1
ATOM 591 C CA . VAL A 1 83 ? -14.487 -4.803 4.955 1.00 98.81 83 VAL A CA 1
ATOM 592 C C . VAL A 1 83 ? -12.974 -4.643 5.000 1.00 98.81 83 VAL A C 1
ATOM 594 O O . VAL A 1 83 ? -12.308 -5.038 5.957 1.00 98.81 83 VAL A O 1
ATOM 597 N N . THR A 1 84 ? -12.444 -3.999 3.965 1.00 98.62 84 THR A N 1
ATOM 598 C CA . THR A 1 84 ? -11.128 -3.356 4.003 1.00 98.62 84 THR A CA 1
ATOM 599 C C . THR A 1 84 ? -11.295 -1.872 4.334 1.00 98.62 84 THR A C 1
ATOM 601 O O . THR A 1 84 ? -12.349 -1.284 4.048 1.00 98.62 84 THR A O 1
ATOM 604 N N . MET A 1 85 ? -10.300 -1.272 4.987 1.00 97.69 85 MET A N 1
ATOM 605 C CA . MET A 1 85 ? -10.455 0.026 5.646 1.00 97.69 85 MET A CA 1
ATOM 606 C C . MET A 1 85 ? -9.394 1.037 5.225 1.00 97.69 85 MET A C 1
ATOM 608 O O . MET A 1 85 ? -8.195 0.801 5.333 1.00 97.69 85 MET A O 1
ATOM 612 N N . ASP A 1 86 ? -9.858 2.222 4.852 1.00 97.19 86 ASP A N 1
ATOM 613 C CA . ASP A 1 86 ? -9.032 3.396 4.626 1.00 97.19 86 ASP A CA 1
ATOM 614 C C . ASP A 1 86 ? -8.827 4.152 5.940 1.00 97.19 86 ASP A C 1
ATOM 616 O O . ASP A 1 86 ? -9.692 4.913 6.368 1.00 97.19 86 ASP A O 1
ATOM 620 N N . LEU A 1 87 ? -7.682 3.958 6.591 1.00 95.94 87 LEU A N 1
ATOM 621 C CA . LEU A 1 87 ? -7.391 4.548 7.906 1.00 95.94 87 LEU A CA 1
ATOM 622 C C . LEU A 1 87 ? -6.706 5.928 7.833 1.00 95.94 87 LEU A C 1
ATOM 624 O O . LEU A 1 87 ? -6.189 6.430 8.834 1.00 95.94 87 LEU A O 1
ATOM 628 N N . LEU A 1 88 ? -6.712 6.571 6.661 1.00 94.81 88 LEU A N 1
ATOM 629 C CA . LEU A 1 88 ? -6.159 7.913 6.474 1.00 94.81 88 LEU A CA 1
ATOM 630 C C . LEU A 1 88 ? -7.092 9.009 6.990 1.00 94.81 88 LEU A C 1
ATOM 632 O O . LEU A 1 88 ? -8.311 8.972 6.823 1.00 94.81 88 LEU A O 1
ATOM 636 N N . THR A 1 89 ? -6.509 10.074 7.536 1.00 94.44 89 THR A N 1
ATOM 637 C CA . THR A 1 89 ? -7.270 11.264 7.921 1.00 94.44 89 THR A CA 1
ATOM 638 C C . THR A 1 89 ? -7.684 12.048 6.678 1.00 94.44 89 THR A C 1
ATOM 640 O O . THR A 1 89 ? -6.853 12.685 6.021 1.00 94.44 89 THR A O 1
ATOM 643 N N . ARG A 1 90 ? -8.995 12.100 6.407 1.00 95.12 90 ARG A N 1
ATOM 644 C CA . ARG A 1 90 ? -9.594 12.885 5.314 1.00 95.12 90 ARG A CA 1
ATOM 645 C C . ARG A 1 90 ? -10.592 13.907 5.855 1.00 95.12 90 ARG A C 1
ATOM 647 O O . ARG A 1 90 ? -11.772 13.640 6.019 1.00 95.12 90 ARG A O 1
ATOM 654 N N . CYS A 1 91 ? -10.136 15.136 6.106 1.00 95.25 91 CYS A N 1
ATOM 655 C CA . CYS A 1 91 ? -10.946 16.127 6.832 1.00 95.25 91 CYS A CA 1
ATOM 656 C C . CYS A 1 91 ? -12.143 16.726 6.067 1.00 95.25 91 CYS A C 1
ATOM 658 O O . CYS A 1 91 ? -12.835 17.580 6.622 1.00 95.25 91 CYS A O 1
ATOM 660 N N . GLY A 1 92 ? -12.309 16.417 4.775 1.00 96.00 92 GLY A N 1
ATOM 661 C CA . GLY A 1 92 ? -13.395 16.912 3.910 1.00 96.00 92 GLY A CA 1
ATOM 662 C C . GLY A 1 92 ? -13.411 18.423 3.612 1.00 96.00 92 GLY A C 1
ATOM 663 O O . GLY A 1 92 ? -14.073 18.869 2.683 1.00 96.00 92 GLY A O 1
ATOM 664 N N . THR A 1 93 ? -12.656 19.231 4.357 1.00 97.25 93 THR A N 1
ATOM 665 C CA . THR A 1 93 ? -12.819 20.697 4.399 1.00 97.25 93 THR A CA 1
ATOM 666 C C . THR A 1 93 ? -11.603 21.482 3.909 1.00 97.25 93 THR A C 1
ATOM 668 O O . THR A 1 93 ? -11.735 22.634 3.491 1.00 97.25 93 THR A O 1
ATOM 671 N N . CYS A 1 94 ? -10.404 20.890 3.923 1.00 97.75 94 CYS A N 1
ATOM 672 C CA . CYS A 1 94 ? -9.201 21.580 3.455 1.00 97.75 94 CYS A CA 1
ATOM 673 C C . CYS A 1 94 ? -9.173 21.703 1.920 1.00 97.75 94 CYS A C 1
ATOM 675 O O . CYS A 1 94 ? -9.940 21.055 1.209 1.00 97.75 94 CYS A O 1
ATOM 677 N N . HIS A 1 95 ? -8.275 22.542 1.393 1.00 97.44 95 HIS A N 1
ATOM 678 C CA . HIS A 1 95 ? -8.127 22.747 -0.053 1.00 97.44 95 HIS A CA 1
ATOM 679 C C . HIS A 1 95 ? -7.892 21.438 -0.822 1.00 97.44 95 HIS A C 1
ATOM 681 O O . HIS A 1 95 ? -8.532 21.219 -1.846 1.00 97.44 95 HIS A O 1
ATOM 687 N N . MET A 1 96 ? -7.022 20.565 -0.303 1.00 97.81 96 MET A N 1
ATOM 688 C CA . MET A 1 96 ? -6.666 19.306 -0.963 1.00 97.81 96 MET A CA 1
ATOM 689 C C . MET A 1 96 ? -7.856 18.342 -1.014 1.00 97.81 96 MET A C 1
ATOM 691 O O . MET A 1 96 ? -8.206 17.863 -2.090 1.00 97.81 96 MET A O 1
ATOM 695 N N . CYS A 1 97 ? -8.568 18.154 0.105 1.00 97.19 97 CYS A N 1
ATOM 696 C CA . CYS A 1 97 ? -9.774 17.320 0.130 1.00 97.19 97 CYS A CA 1
ATOM 697 C C . CYS A 1 97 ? -10.860 17.845 -0.823 1.00 97.19 97 CYS A C 1
ATOM 699 O O . CYS A 1 97 ? -11.434 17.068 -1.575 1.00 97.19 97 CYS A O 1
ATOM 701 N N . ARG A 1 98 ? -11.102 19.164 -0.859 1.00 96.38 98 ARG A N 1
ATOM 702 C CA . ARG A 1 98 ? -12.136 19.765 -1.724 1.00 96.38 98 ARG A CA 1
ATOM 703 C C . ARG A 1 98 ? -11.817 19.721 -3.223 1.00 96.38 98 ARG A C 1
ATOM 705 O O . ARG A 1 98 ? -12.696 20.014 -4.024 1.00 96.38 98 ARG A O 1
ATOM 712 N N . ARG A 1 99 ? -10.587 19.368 -3.610 1.00 96.25 99 ARG A N 1
ATOM 713 C CA . ARG A 1 99 ? -10.188 19.132 -5.010 1.00 96.25 99 ARG A CA 1
ATOM 714 C C . ARG A 1 99 ? -10.021 17.647 -5.347 1.00 96.25 99 ARG A C 1
ATOM 716 O O . ARG A 1 99 ? -9.403 17.332 -6.356 1.00 96.25 99 ARG A O 1
ATOM 723 N N . GLY A 1 100 ? -10.516 16.746 -4.496 1.00 94.94 100 GLY A N 1
ATOM 724 C CA . GLY A 1 100 ? -10.386 15.301 -4.707 1.00 94.94 100 GLY A CA 1
ATOM 725 C C . GLY A 1 100 ? -8.963 14.770 -4.510 1.00 94.94 100 GLY A C 1
ATOM 726 O O . GLY A 1 100 ? -8.649 13.689 -4.985 1.00 94.94 100 GLY A O 1
ATOM 727 N N . ARG A 1 101 ? -8.091 15.531 -3.831 1.00 96.56 101 ARG A N 1
ATOM 728 C CA . ARG A 1 101 ? -6.709 15.142 -3.506 1.00 96.56 101 ARG A CA 1
ATOM 729 C C . ARG A 1 101 ? -6.553 14.909 -2.006 1.00 96.56 101 ARG A C 1
ATOM 731 O O . ARG A 1 101 ? -5.744 15.544 -1.331 1.00 96.56 101 ARG A O 1
ATOM 738 N N . SER A 1 102 ? -7.439 14.097 -1.446 1.00 96.62 102 SER A N 1
ATOM 739 C CA . SER A 1 102 ? -7.588 13.917 -0.006 1.00 96.62 102 SER A CA 1
ATOM 740 C C . SER A 1 102 ? -6.440 13.148 0.652 1.00 96.62 102 SER A C 1
ATOM 742 O O . SER A 1 102 ? -6.219 13.370 1.841 1.00 96.62 102 SER A O 1
ATOM 744 N N . ALA A 1 103 ? -5.650 12.378 -0.104 1.00 95.94 103 ALA A N 1
ATOM 745 C CA . ALA A 1 103 ? -4.392 11.792 0.375 1.00 95.94 103 ALA A CA 1
ATOM 746 C C . ALA A 1 103 ? -3.412 12.867 0.886 1.00 95.94 103 ALA A C 1
ATOM 748 O O .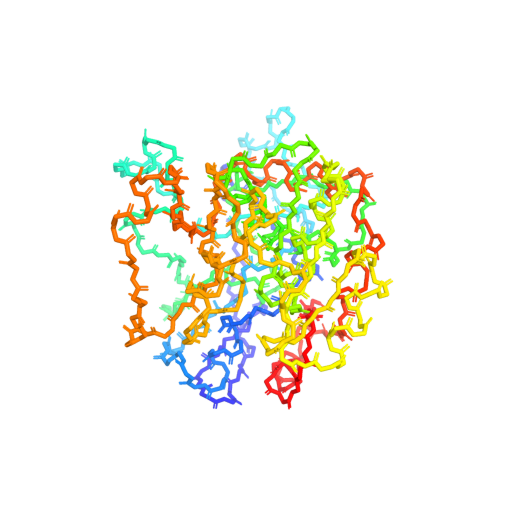 ALA A 1 103 ? -2.630 12.653 1.807 1.00 95.94 103 ALA A O 1
ATOM 749 N N . LEU A 1 104 ? -3.501 14.081 0.333 1.00 96.69 104 LEU A N 1
ATOM 750 C CA . LEU A 1 104 ? -2.665 15.228 0.688 1.00 96.69 104 LEU A CA 1
ATOM 751 C C . LEU A 1 104 ? -3.334 16.149 1.722 1.00 96.69 104 LEU A C 1
ATOM 753 O O . LEU A 1 104 ? -3.062 17.358 1.762 1.00 96.69 104 LEU A O 1
ATOM 757 N N . CYS A 1 105 ? -4.236 15.601 2.546 1.00 97.06 105 CYS A N 1
ATOM 758 C CA . CYS A 1 105 ? -4.920 16.339 3.602 1.00 97.06 105 CYS A CA 1
ATOM 759 C C . CYS A 1 105 ? -3.924 17.102 4.490 1.00 97.06 105 CYS A C 1
ATOM 761 O O . CYS A 1 105 ? -2.853 16.611 4.834 1.00 97.06 105 CYS A O 1
ATOM 763 N N . LYS A 1 106 ? -4.293 18.328 4.879 1.00 95.56 106 LYS A N 1
ATOM 764 C CA . LYS A 1 106 ? -3.453 19.197 5.722 1.00 95.56 106 LYS A CA 1
ATOM 765 C C . LYS A 1 106 ? -3.709 19.036 7.221 1.00 95.56 106 LYS A C 1
ATOM 767 O O . LYS A 1 106 ? -3.063 19.710 8.018 1.00 95.56 106 LYS A O 1
ATOM 772 N N . ARG A 1 107 ? -4.663 18.187 7.615 1.00 95.25 107 ARG A N 1
ATOM 773 C CA . ARG A 1 107 ? -4.823 17.796 9.020 1.00 95.25 107 ARG A CA 1
ATOM 774 C C . ARG A 1 107 ? -3.768 16.742 9.383 1.00 95.25 107 ARG A C 1
ATOM 776 O O . ARG A 1 107 ? -3.347 16.003 8.494 1.00 95.25 107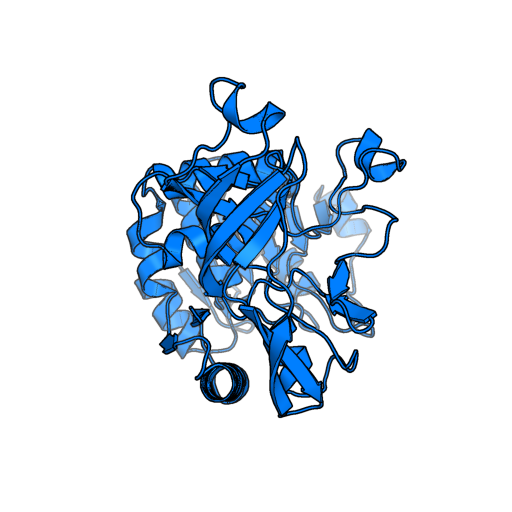 ARG A O 1
ATOM 783 N N . PRO A 1 108 ? -3.345 16.673 10.657 1.00 92.38 108 PRO A N 1
ATOM 784 C CA . PRO A 1 108 ? -2.498 15.585 11.133 1.00 92.38 108 PRO A CA 1
ATOM 785 C C . PRO A 1 108 ? -3.100 14.223 10.775 1.00 92.38 108 PRO A C 1
ATOM 787 O O . PRO A 1 108 ? -4.311 14.032 10.902 1.00 92.38 108 PRO A O 1
ATOM 790 N N . GLN A 1 109 ? -2.254 13.311 10.302 1.00 92.38 109 GLN A N 1
ATOM 791 C CA . GLN A 1 109 ? -2.656 11.934 10.037 1.00 92.38 109 GLN A CA 1
ATOM 792 C C . GLN A 1 109 ? -2.819 11.173 11.350 1.00 92.38 109 GLN A C 1
ATOM 794 O O . GLN A 1 109 ? -2.086 11.429 12.307 1.00 92.38 109 GLN A O 1
ATOM 799 N N . GLY A 1 110 ? -3.776 10.249 11.363 1.00 89.81 110 GLY A N 1
ATOM 800 C CA . GLY A 1 110 ? -4.056 9.415 12.517 1.00 89.81 110 GLY A CA 1
ATOM 801 C C . GLY A 1 110 ? -4.836 10.122 13.629 1.00 89.81 110 GLY A C 1
ATOM 802 O O . GLY A 1 110 ? -5.486 11.150 13.420 1.00 89.81 110 GLY A O 1
ATOM 803 N N . GLY A 1 111 ? -4.796 9.533 14.820 1.00 92.50 111 GLY A N 1
ATOM 804 C CA . GLY A 1 111 ? -5.595 9.930 15.973 1.00 92.50 111 GLY A CA 1
ATOM 805 C C . GLY A 1 111 ? -4.819 9.841 17.281 1.00 92.50 111 GLY A C 1
ATOM 806 O O . GLY A 1 111 ? -3.595 9.976 17.310 1.00 92.50 111 GLY A O 1
ATOM 807 N N . LYS A 1 112 ? -5.545 9.628 18.379 1.00 95.19 112 LYS A N 1
ATOM 808 C CA . LYS A 1 112 ? -4.965 9.395 19.702 1.00 95.19 112 LYS A CA 1
ATOM 809 C C . LYS A 1 112 ? -5.721 8.295 20.435 1.00 95.19 112 LYS A C 1
ATOM 811 O O . LYS A 1 112 ? -6.939 8.205 20.287 1.00 95.19 112 LYS A O 1
ATOM 816 N N . LEU A 1 113 ? -4.995 7.511 21.222 1.00 95.88 113 LEU A N 1
ATOM 817 C CA . LEU A 1 113 ? -5.559 6.618 22.231 1.00 95.88 113 LEU A CA 1
ATOM 818 C C . LEU A 1 113 ? -6.052 7.413 23.452 1.00 95.88 113 LEU A C 1
ATOM 820 O O . LEU A 1 113 ? -5.874 8.637 23.517 1.00 95.88 113 LEU A O 1
ATOM 824 N N . SER A 1 114 ? -6.682 6.734 24.415 1.00 94.31 114 SER A N 1
ATOM 825 C CA . SER A 1 114 ? -7.274 7.381 25.596 1.00 94.31 114 SER A CA 1
ATOM 826 C C . SER A 1 114 ? -6.247 8.078 26.497 1.00 94.31 114 SER A C 1
ATOM 828 O O . SER A 1 114 ? -6.556 9.113 27.091 1.00 94.31 114 SER A O 1
ATOM 830 N N . ASP A 1 115 ? -5.011 7.576 26.531 1.00 93.81 115 ASP A N 1
ATOM 831 C CA . ASP A 1 115 ? -3.876 8.155 27.261 1.00 93.81 115 ASP A CA 1
ATOM 832 C C . ASP A 1 115 ? -3.152 9.290 26.501 1.00 93.81 115 ASP A C 1
ATOM 834 O O . ASP A 1 115 ? -2.205 9.891 27.010 1.00 93.81 115 ASP A O 1
ATOM 838 N N . GLY A 1 116 ? -3.596 9.611 25.280 1.00 95.06 116 GLY A N 1
ATOM 839 C CA . GLY A 1 116 ? -2.991 10.623 24.416 1.00 95.06 116 GLY A CA 1
ATOM 840 C C . GLY A 1 116 ? -1.876 10.118 23.493 1.00 95.06 116 GLY A C 1
ATOM 841 O O . GLY A 1 116 ? -1.378 10.923 22.696 1.00 95.06 116 GLY A O 1
ATOM 842 N N . THR A 1 117 ? -1.522 8.827 23.545 1.00 96.38 117 THR A N 1
ATOM 843 C CA . THR A 1 117 ? -0.598 8.162 22.608 1.00 96.38 117 THR A CA 1
ATOM 844 C C . THR A 1 117 ? -1.063 8.379 21.172 1.00 96.38 117 THR A C 1
ATOM 846 O O . THR A 1 117 ? -2.245 8.225 20.868 1.00 96.38 117 THR A O 1
ATOM 849 N N . VAL A 1 118 ? -0.147 8.745 20.272 1.00 95.62 118 VAL A N 1
ATOM 850 C CA . VAL A 1 118 ? -0.479 8.966 18.857 1.00 95.62 118 VAL A CA 1
ATOM 851 C C . VAL A 1 118 ? -0.880 7.638 18.214 1.00 95.62 118 VAL A C 1
ATOM 853 O O . VAL A 1 118 ? -0.187 6.638 18.358 1.00 95.62 118 VAL A O 1
ATOM 856 N N . SER A 1 119 ? -1.978 7.630 17.467 1.00 94.56 119 SER A N 1
ATOM 857 C CA . SER A 1 119 ? -2.390 6.504 16.627 1.00 94.56 119 SER A CA 1
ATOM 858 C C . SER A 1 119 ? -2.117 6.840 15.168 1.00 94.56 119 SER A C 1
ATOM 860 O O . SER A 1 119 ? -2.437 7.936 14.724 1.00 94.56 119 SER A O 1
ATOM 862 N N . MET A 1 120 ? -1.563 5.892 14.420 1.00 92.38 120 MET A N 1
ATOM 863 C CA . MET A 1 120 ? -1.386 5.944 12.968 1.00 92.38 120 MET A CA 1
ATOM 864 C C . MET A 1 120 ? -2.259 4.864 12.317 1.00 92.38 120 MET A C 1
ATOM 866 O O . MET A 1 120 ? -1.753 3.965 11.655 1.00 92.38 120 MET A O 1
ATOM 870 N N . GLY A 1 121 ? -3.566 4.934 12.578 1.00 89.88 121 GLY A N 1
ATOM 871 C CA . GLY A 1 121 ? -4.567 3.955 12.143 1.00 89.88 121 GLY A CA 1
ATOM 872 C C . GLY A 1 121 ? -4.990 3.001 13.262 1.00 89.88 121 GLY A C 1
ATOM 873 O O . GLY A 1 121 ? -6.175 2.708 13.374 1.00 89.88 121 GLY A O 1
ATOM 874 N N . ALA A 1 122 ? -4.057 2.618 14.148 1.00 94.31 122 ALA A N 1
ATOM 875 C CA . ALA A 1 122 ? -4.279 1.676 15.255 1.00 94.31 122 ALA A CA 1
ATOM 876 C C . ALA A 1 122 ? -4.942 0.352 14.819 1.00 94.31 122 ALA A C 1
ATOM 878 O O . ALA A 1 122 ? -5.752 -0.207 15.548 1.00 94.31 122 ALA A O 1
ATOM 879 N N . GLY A 1 123 ? -4.602 -0.140 13.626 1.00 96.69 123 GLY A N 1
ATOM 880 C CA . GLY A 1 123 ? -5.098 -1.397 13.066 1.00 96.69 123 GLY A CA 1
ATOM 881 C C . GLY A 1 123 ? -4.489 -2.653 13.689 1.00 96.69 123 GLY A C 1
ATOM 882 O O . GLY A 1 123 ? -5.077 -3.718 13.562 1.00 96.69 123 GLY A O 1
ATOM 883 N N . LEU A 1 124 ? -3.359 -2.554 14.401 1.00 98.25 124 LEU A N 1
ATOM 884 C CA . LEU A 1 124 ? -2.868 -3.638 15.265 1.00 98.25 124 LEU A CA 1
ATOM 885 C C . LEU A 1 124 ? -3.629 -3.617 16.600 1.00 98.25 124 LEU A C 1
ATOM 887 O O . LEU A 1 124 ? -3.072 -3.304 17.652 1.00 98.25 124 LEU A O 1
ATOM 891 N N . ALA A 1 125 ? -4.928 -3.880 16.536 1.00 97.94 125 ALA A N 1
ATOM 892 C CA . ALA A 1 125 ? -5.866 -3.825 17.649 1.00 97.94 125 ALA A CA 1
ATOM 893 C C . ALA A 1 125 ? -6.987 -4.842 17.445 1.00 97.94 125 ALA A C 1
ATOM 895 O O . ALA A 1 125 ? -7.201 -5.294 16.329 1.00 97.94 125 ALA A O 1
ATOM 896 N N . GLU A 1 126 ? -7.754 -5.143 18.491 1.00 98.38 126 GLU A N 1
ATOM 897 C CA . GLU A 1 126 ? -8.938 -6.010 18.364 1.00 98.38 126 GLU A CA 1
ATOM 898 C C . GLU A 1 126 ? -10.088 -5.329 17.598 1.00 98.38 126 GLU A C 1
ATOM 900 O O . GLU A 1 126 ? -10.829 -5.975 16.862 1.00 98.38 126 GLU A O 1
ATOM 905 N N . VAL A 1 127 ? -10.276 -4.015 17.779 1.00 97.88 127 VAL A N 1
ATOM 906 C CA . VAL A 1 127 ? -11.391 -3.262 17.182 1.00 97.88 127 VAL A CA 1
ATOM 907 C C . VAL A 1 127 ? -10.933 -1.874 16.752 1.00 97.88 127 VAL A C 1
ATOM 909 O O . VAL A 1 127 ? -10.272 -1.162 17.509 1.00 97.88 127 VAL A O 1
ATOM 912 N N . VAL A 1 128 ? -11.370 -1.446 15.569 1.00 97.06 128 VAL A N 1
ATOM 913 C CA . VAL A 1 128 ? -11.162 -0.088 15.052 1.00 97.06 128 VAL A CA 1
ATOM 914 C C . VAL A 1 128 ? -12.506 0.579 14.779 1.00 97.06 128 VAL A C 1
ATOM 916 O O . VAL A 1 128 ? -13.433 -0.035 14.254 1.00 97.06 128 VAL A O 1
ATOM 919 N N . ARG A 1 129 ? -12.614 1.866 15.126 1.00 96.62 129 ARG A N 1
ATOM 920 C CA . ARG A 1 129 ? -13.714 2.727 14.679 1.00 96.62 129 ARG A CA 1
ATOM 921 C C . ARG A 1 129 ? -13.289 3.476 13.427 1.00 96.62 129 ARG A C 1
ATOM 923 O O . ARG A 1 129 ? -12.276 4.173 13.449 1.00 96.62 129 ARG A O 1
ATOM 930 N N . VAL A 1 130 ? -14.104 3.408 12.387 1.00 96.69 130 VAL A N 1
ATOM 931 C CA . VAL A 1 130 ? -13.836 4.052 11.100 1.00 96.69 130 VAL A CA 1
ATOM 932 C C . VAL A 1 130 ? -15.132 4.630 10.538 1.00 96.69 130 VAL A C 1
ATOM 934 O O . VAL A 1 130 ? -16.206 4.060 10.723 1.00 96.69 130 VAL A O 1
ATOM 937 N N . ALA A 1 131 ? -15.042 5.775 9.860 1.00 96.94 131 ALA A N 1
ATOM 938 C CA . ALA A 1 131 ? -16.189 6.337 9.156 1.00 96.94 131 ALA A CA 1
ATOM 939 C C . ALA A 1 131 ? -16.663 5.337 8.093 1.00 96.94 131 ALA A C 1
ATOM 941 O O . ALA A 1 131 ? -15.843 4.824 7.330 1.00 96.94 131 ALA A O 1
ATOM 942 N N . ALA A 1 132 ? -17.969 5.090 7.977 1.00 97.75 132 ALA A N 1
ATOM 943 C CA . ALA A 1 132 ? -18.487 4.097 7.031 1.00 97.75 132 ALA A CA 1
ATOM 944 C C . ALA A 1 132 ? -18.067 4.388 5.578 1.00 97.75 132 ALA A C 1
ATOM 946 O O . ALA A 1 132 ? -17.779 3.470 4.812 1.00 97.75 132 ALA A O 1
ATOM 947 N N . ALA A 1 133 ? -17.936 5.671 5.220 1.00 96.69 133 ALA A N 1
ATOM 948 C CA . ALA A 1 133 ? -17.453 6.125 3.913 1.00 96.69 133 ALA A CA 1
ATOM 949 C C . ALA A 1 133 ? -15.993 5.734 3.596 1.00 96.69 133 ALA A C 1
ATOM 951 O O . ALA A 1 133 ? -15.571 5.830 2.446 1.00 96.69 133 ALA A O 1
ATOM 952 N N . GLN A 1 134 ? -15.224 5.321 4.605 1.00 97.44 134 GLN A N 1
ATOM 953 C CA . GLN A 1 134 ? -13.840 4.855 4.501 1.00 97.44 134 GLN A CA 1
ATOM 954 C C . GLN A 1 134 ? -13.727 3.329 4.650 1.00 97.44 134 GLN A C 1
ATOM 956 O O . GLN A 1 134 ? -12.636 2.801 4.846 1.00 97.44 134 GLN A O 1
ATOM 961 N N . THR A 1 135 ? -14.841 2.608 4.528 1.00 98.12 135 THR A N 1
ATOM 962 C CA . THR A 1 135 ? -14.856 1.142 4.499 1.00 98.12 135 THR A CA 1
ATOM 963 C C . THR A 1 135 ? -15.399 0.636 3.177 1.00 98.12 135 THR A C 1
ATOM 965 O O . THR A 1 135 ? -16.320 1.214 2.596 1.00 98.12 135 THR A O 1
ATOM 968 N N . TYR A 1 136 ? -14.819 -0.458 2.697 1.00 98.44 136 TYR A N 1
ATOM 969 C CA . TYR A 1 136 ? -15.158 -1.038 1.408 1.00 98.44 136 TYR A CA 1
ATOM 970 C C . TYR A 1 136 ? -15.421 -2.526 1.597 1.00 98.44 136 TYR A C 1
ATOM 972 O O . TYR A 1 136 ? -14.547 -3.269 2.040 1.00 98.44 136 TYR A O 1
ATOM 980 N N . ARG A 1 137 ? -16.646 -2.951 1.279 1.00 98.12 137 ARG A N 1
ATOM 981 C CA . ARG A 1 137 ? -17.058 -4.357 1.349 1.00 98.12 137 ARG A CA 1
ATOM 982 C C . ARG A 1 137 ? -16.319 -5.164 0.294 1.00 98.12 137 ARG A C 1
ATOM 984 O O . ARG A 1 137 ? -16.220 -4.715 -0.848 1.00 98.12 137 ARG A O 1
ATOM 991 N N . VAL A 1 138 ? -15.846 -6.346 0.680 1.00 98.12 138 VAL A N 1
ATOM 992 C CA . VAL A 1 138 ? -15.056 -7.222 -0.201 1.00 98.12 138 VAL A CA 1
ATOM 993 C C . VAL A 1 138 ? -15.654 -8.620 -0.395 1.00 98.12 138 VAL A C 1
ATOM 995 O O . VAL A 1 138 ? -15.049 -9.471 -1.038 1.00 98.12 138 VAL A O 1
ATOM 998 N N . GLY A 1 139 ? -16.860 -8.856 0.131 1.00 96.06 139 GLY A N 1
ATOM 999 C CA . GLY A 1 139 ? -17.497 -10.173 0.104 1.00 96.06 139 GLY A CA 1
ATOM 1000 C C . GLY A 1 139 ? -16.783 -11.182 1.005 1.00 96.06 139 GLY A C 1
ATOM 1001 O O . GLY A 1 139 ? -16.065 -10.805 1.925 1.00 96.06 139 GLY A O 1
ATOM 1002 N N . GLU A 1 140 ? -16.989 -12.470 0.749 1.00 96.31 140 GLU A N 1
ATOM 1003 C CA . GLU A 1 140 ? -16.381 -13.557 1.525 1.00 96.31 140 GLU A CA 1
ATOM 1004 C C . GLU A 1 140 ? -15.096 -14.043 0.837 1.00 96.31 140 GLU A C 1
ATOM 1006 O O . GLU A 1 140 ? -15.104 -15.000 0.064 1.00 96.31 140 GLU A O 1
ATOM 1011 N N . ILE A 1 141 ? -13.995 -13.340 1.110 1.00 98.12 141 ILE A N 1
ATOM 1012 C CA . ILE A 1 141 ? -12.632 -13.662 0.656 1.00 98.12 141 ILE A CA 1
ATOM 1013 C C . ILE A 1 141 ? -11.719 -13.933 1.866 1.00 98.12 141 ILE A C 1
ATOM 1015 O O . ILE A 1 141 ? -12.101 -13.599 2.992 1.00 98.12 141 ILE A O 1
ATOM 1019 N N . PRO A 1 142 ? -10.510 -14.503 1.682 1.00 98.31 142 PRO A N 1
ATOM 1020 C CA . PRO A 1 142 ? -9.531 -14.596 2.763 1.00 98.31 142 PRO A CA 1
ATOM 1021 C C . PRO A 1 142 ? -9.267 -13.226 3.402 1.00 98.31 142 PRO A C 1
ATOM 1023 O O . PRO A 1 142 ? -9.075 -12.225 2.705 1.00 98.31 142 PRO A O 1
ATOM 1026 N N . VAL A 1 143 ? -9.254 -13.165 4.734 1.00 98.06 143 VAL A N 1
ATOM 1027 C CA . VAL A 1 143 ? -9.122 -11.897 5.477 1.00 98.06 143 VAL A CA 1
ATOM 1028 C C . VAL A 1 143 ? -7.778 -11.218 5.219 1.00 98.06 143 VAL A C 1
ATOM 1030 O O . VAL A 1 143 ? -7.686 -9.994 5.203 1.00 98.06 143 VAL A O 1
ATOM 1033 N N . GLU A 1 144 ? -6.747 -12.006 4.927 1.00 98.19 144 GLU A N 1
ATOM 1034 C CA . GLU A 1 144 ? -5.425 -11.536 4.533 1.00 98.19 144 GLU A CA 1
ATOM 1035 C C . GLU A 1 144 ? -5.476 -10.782 3.205 1.00 98.19 144 GLU A C 1
ATOM 1037 O O . GLU A 1 144 ? -4.829 -9.748 3.070 1.00 98.19 144 GLU A O 1
ATOM 1042 N N . HIS A 1 145 ? -6.281 -11.239 2.240 1.00 98.50 145 HIS A N 1
ATOM 1043 C CA . HIS A 1 145 ? -6.465 -10.522 0.974 1.00 98.50 145 HIS A CA 1
ATOM 1044 C C . HIS A 1 145 ? -7.179 -9.198 1.221 1.00 98.50 145 HIS A C 1
ATOM 1046 O O . HIS A 1 145 ? -6.771 -8.168 0.689 1.00 98.50 145 HIS A O 1
ATOM 1052 N N . ALA A 1 146 ? -8.201 -9.202 2.082 1.00 98.56 146 ALA A N 1
ATOM 1053 C CA . ALA A 1 146 ? -8.905 -7.986 2.469 1.00 98.56 146 ALA A CA 1
ATOM 1054 C C . ALA A 1 146 ? -7.960 -6.954 3.117 1.00 98.56 146 ALA A C 1
ATOM 1056 O O . ALA A 1 146 ? -8.036 -5.765 2.798 1.00 98.56 146 ALA A O 1
ATOM 1057 N N . ALA A 1 147 ? -7.034 -7.388 3.980 1.00 98.25 147 ALA A N 1
ATOM 1058 C CA . ALA A 1 147 ? -6.059 -6.508 4.633 1.00 98.25 147 ALA A CA 1
ATOM 1059 C C . ALA A 1 147 ? -5.056 -5.886 3.645 1.00 98.25 147 ALA A C 1
ATOM 1061 O O . ALA A 1 147 ? -4.596 -4.763 3.849 1.00 98.25 147 ALA A O 1
ATOM 1062 N N . MET A 1 148 ? -4.794 -6.550 2.513 1.00 98.56 148 MET A N 1
ATOM 1063 C CA . MET A 1 148 ? -3.989 -5.996 1.417 1.00 98.56 148 MET A CA 1
ATOM 1064 C C . MET A 1 148 ? -4.717 -4.914 0.595 1.00 98.56 148 MET A C 1
ATOM 1066 O O . MET A 1 148 ? -4.147 -4.397 -0.368 1.00 98.56 148 MET A O 1
ATOM 1070 N N . GLY A 1 149 ? -5.946 -4.528 0.959 1.00 98.56 149 GLY A N 1
ATOM 1071 C CA . GLY A 1 149 ? -6.682 -3.459 0.279 1.00 98.56 149 GLY A CA 1
ATOM 1072 C C . GLY A 1 149 ? -5.968 -2.107 0.303 1.00 98.56 149 GLY A C 1
ATOM 1073 O O . GLY A 1 149 ? -5.946 -1.431 -0.723 1.00 98.56 149 GLY A O 1
ATOM 1074 N N . GLU A 1 150 ? -5.319 -1.748 1.415 1.00 98.31 150 GLU A N 1
ATOM 1075 C CA . GLU A 1 150 ? -4.538 -0.505 1.530 1.00 98.31 150 GLU A CA 1
ATOM 1076 C C . GLU A 1 150 ? -3.373 -0.459 0.531 1.00 98.31 150 GLU A C 1
ATOM 1078 O O . GLU A 1 150 ? -3.350 0.453 -0.307 1.00 98.31 150 GLU A O 1
ATOM 1083 N N . PRO A 1 151 ? -2.454 -1.447 0.516 1.00 98.38 151 PRO A N 1
ATOM 1084 C CA . PRO A 1 151 ? -1.345 -1.398 -0.418 1.00 98.38 151 PRO A CA 1
ATOM 1085 C C . PRO A 1 151 ? -1.807 -1.567 -1.865 1.00 98.38 151 PRO A C 1
ATOM 1087 O O . PRO A 1 151 ? -1.225 -0.950 -2.756 1.00 98.38 151 PRO A O 1
ATOM 1090 N N . LEU A 1 152 ? -2.864 -2.346 -2.130 1.00 98.75 152 LEU A N 1
ATOM 1091 C CA . LEU A 1 152 ? -3.424 -2.460 -3.476 1.00 98.75 152 LEU A CA 1
ATOM 1092 C C . LEU A 1 152 ? -4.020 -1.128 -3.955 1.00 98.75 152 LE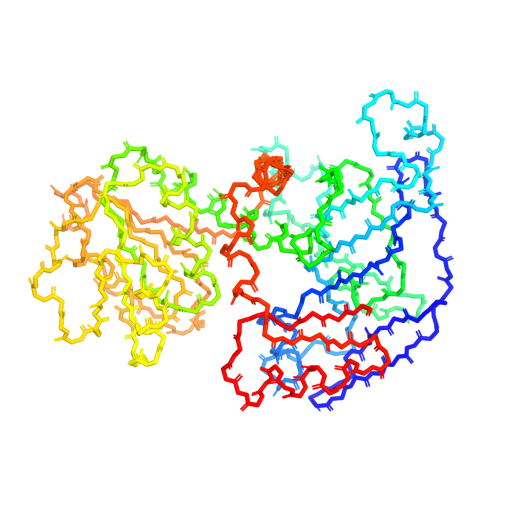U A C 1
ATOM 1094 O O . LEU A 1 152 ? -3.803 -0.755 -5.104 1.00 98.75 152 LEU A O 1
ATOM 1098 N N . ALA A 1 153 ? -4.708 -0.377 -3.091 1.00 98.81 153 ALA A N 1
ATOM 1099 C CA . ALA A 1 153 ? -5.212 0.955 -3.423 1.00 98.81 153 ALA A CA 1
ATOM 1100 C C . ALA A 1 153 ? -4.071 1.938 -3.738 1.00 98.81 153 ALA A C 1
ATOM 1102 O O . ALA A 1 153 ? -4.198 2.740 -4.664 1.00 98.81 153 ALA A O 1
ATOM 1103 N N . CYS A 1 154 ? -2.933 1.843 -3.041 1.00 98.69 154 CYS A N 1
ATOM 1104 C CA . CYS A 1 154 ? -1.736 2.616 -3.384 1.00 98.69 154 CYS A CA 1
ATOM 1105 C C . CYS A 1 154 ? -1.190 2.266 -4.781 1.00 98.69 154 CYS A C 1
ATOM 1107 O O . CYS A 1 154 ? -0.827 3.166 -5.540 1.00 98.69 154 CYS A O 1
ATOM 1109 N N . VAL A 1 155 ? -1.156 0.980 -5.150 1.00 98.75 155 VAL A N 1
ATOM 1110 C CA . VAL A 1 155 ? -0.735 0.546 -6.498 1.00 98.75 155 VAL A CA 1
ATOM 1111 C C . VAL A 1 155 ? -1.735 0.985 -7.568 1.00 98.75 155 VAL A C 1
ATOM 1113 O O . VAL A 1 155 ? -1.346 1.489 -8.615 1.00 98.75 155 VAL A O 1
ATOM 1116 N N . VAL A 1 156 ? -3.035 0.867 -7.310 1.00 98.88 156 VAL A N 1
ATOM 1117 C CA . VAL A 1 156 ? -4.068 1.386 -8.218 1.00 98.88 156 VAL A CA 1
ATOM 1118 C C . VAL A 1 156 ? -3.869 2.885 -8.460 1.00 98.88 156 VAL A C 1
ATOM 1120 O O . VAL A 1 156 ? -3.927 3.336 -9.606 1.00 98.88 156 VAL A O 1
ATOM 1123 N N . HIS A 1 157 ? -3.594 3.651 -7.399 1.00 98.75 157 HIS A N 1
ATOM 1124 C CA . HIS A 1 157 ? -3.348 5.087 -7.497 1.00 98.75 157 HIS A CA 1
ATOM 1125 C C . HIS A 1 157 ? -2.144 5.400 -8.392 1.00 98.75 157 HIS A C 1
ATOM 1127 O O . HIS A 1 157 ? -2.232 6.263 -9.268 1.00 98.75 157 HIS A O 1
ATOM 1133 N N . SER A 1 158 ? -1.031 4.684 -8.208 1.00 98.56 158 SER A N 1
ATOM 1134 C CA . SER A 1 158 ? 0.190 4.903 -8.986 1.00 98.56 158 SER 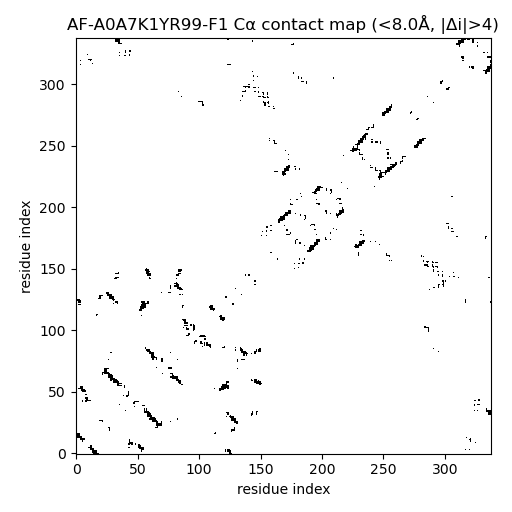A CA 1
ATOM 1135 C C . SER A 1 158 ? 0.014 4.550 -10.457 1.00 98.56 158 SER A C 1
ATOM 1137 O O . SER A 1 158 ? 0.403 5.342 -11.313 1.00 98.56 158 SER A O 1
ATOM 1139 N N . VAL A 1 159 ? -0.623 3.416 -10.756 1.00 98.56 159 VAL A N 1
ATOM 1140 C CA . VAL A 1 159 ? -0.877 2.961 -12.128 1.00 98.56 159 VAL A CA 1
ATOM 1141 C C . VAL A 1 159 ? -1.803 3.937 -12.852 1.00 98.56 159 VAL A C 1
ATOM 1143 O O . VAL A 1 159 ? -1.533 4.328 -13.988 1.00 98.56 159 VAL A O 1
ATOM 1146 N N . ARG A 1 160 ? -2.845 4.423 -12.169 1.00 98.12 160 ARG A N 1
ATOM 1147 C CA . ARG A 1 160 ? -3.753 5.434 -12.717 1.00 98.12 160 ARG A CA 1
ATOM 1148 C C . ARG A 1 160 ? -3.059 6.770 -12.973 1.00 98.12 160 ARG A C 1
ATOM 1150 O O . ARG A 1 160 ? -3.254 7.351 -14.037 1.00 98.12 160 ARG A O 1
ATOM 1157 N N . LEU A 1 161 ? -2.274 7.278 -12.019 1.00 98.12 161 LEU A N 1
ATOM 1158 C CA . LEU A 1 161 ? -1.534 8.530 -12.210 1.00 98.12 161 LEU A CA 1
ATOM 1159 C C . LEU A 1 161 ? -0.447 8.404 -13.279 1.00 98.12 161 LEU A C 1
ATOM 1161 O O . LEU A 1 161 ? -0.190 9.383 -13.969 1.00 98.12 161 LEU A O 1
ATOM 1165 N N . GLY A 1 162 ? 0.139 7.215 -13.437 1.00 98.00 162 GLY A N 1
ATOM 1166 C CA . GLY A 1 162 ? 1.096 6.887 -14.492 1.00 98.00 162 GLY A CA 1
ATOM 1167 C C . GLY A 1 162 ? 0.513 6.886 -15.903 1.00 98.00 162 GLY A C 1
ATOM 1168 O O . GLY A 1 162 ? 1.272 6.826 -16.860 1.00 98.00 162 GLY A O 1
ATOM 1169 N N . GLY A 1 163 ? -0.814 6.970 -16.047 1.00 97.69 163 GLY A N 1
ATOM 1170 C CA . GLY A 1 163 ? -1.468 7.002 -17.353 1.00 97.69 163 GLY A CA 1
ATOM 1171 C C . GLY A 1 163 ? -1.487 5.655 -18.075 1.00 97.69 163 GLY A C 1
ATOM 1172 O O . GLY A 1 163 ? -1.712 5.649 -19.283 1.00 97.69 163 GLY A O 1
ATOM 1173 N N . PHE A 1 164 ? -1.290 4.554 -17.341 1.00 98.31 164 PHE A N 1
ATOM 1174 C CA . PHE A 1 164 ? -1.265 3.191 -17.871 1.00 98.31 164 PHE A CA 1
ATOM 1175 C C . PHE A 1 164 ? -2.493 2.863 -18.729 1.00 98.31 164 PHE A C 1
ATOM 1177 O O . PHE A 1 164 ? -3.632 3.223 -18.403 1.00 98.31 164 PHE A O 1
ATOM 1184 N N . ARG A 1 165 ? -2.257 2.103 -19.795 1.00 97.94 165 ARG A N 1
ATOM 1185 C CA . ARG A 1 165 ? -3.252 1.571 -20.719 1.00 97.94 165 ARG A CA 1
ATOM 1186 C C . ARG A 1 165 ? -2.994 0.090 -20.977 1.00 97.94 165 ARG A C 1
ATOM 1188 O O . ARG A 1 165 ? -1.867 -0.395 -20.962 1.00 97.94 165 ARG A O 1
ATOM 1195 N N . ALA A 1 166 ? -4.069 -0.639 -21.266 1.00 98.38 166 ALA A N 1
ATOM 1196 C CA . ALA A 1 166 ? -3.940 -1.993 -21.788 1.00 98.38 166 ALA A CA 1
ATOM 1197 C C . ALA A 1 166 ? -3.110 -1.967 -23.084 1.00 98.38 166 ALA A C 1
ATOM 1199 O O . ALA A 1 166 ? -3.363 -1.144 -23.966 1.00 98.38 166 ALA A O 1
ATOM 1200 N N . GLY A 1 167 ? -2.147 -2.876 -23.192 1.00 98.50 167 GLY A N 1
ATOM 1201 C CA . GLY A 1 167 ? -1.159 -2.918 -24.265 1.00 98.50 167 GLY A CA 1
ATOM 1202 C C . GLY A 1 167 ? 0.168 -2.223 -23.950 1.00 98.50 167 GLY A C 1
ATOM 1203 O O . GLY A 1 167 ? 1.094 -2.395 -24.733 1.00 98.50 167 GLY A O 1
ATOM 1204 N N . ASP A 1 168 ? 0.291 -1.503 -22.830 1.00 98.69 168 ASP A N 1
ATOM 1205 C CA . ASP A 1 168 ? 1.555 -0.865 -22.446 1.00 98.69 168 ASP A CA 1
ATOM 1206 C C . ASP A 1 168 ? 2.628 -1.901 -22.072 1.00 98.69 168 ASP A C 1
ATOM 1208 O O . ASP A 1 168 ? 2.346 -2.944 -21.463 1.00 98.69 168 ASP A O 1
ATOM 1212 N N . ARG A 1 169 ? 3.882 -1.571 -22.388 1.00 98.75 169 ARG A N 1
ATOM 1213 C CA . ARG A 1 169 ? 5.093 -2.260 -21.932 1.00 98.75 169 ARG A CA 1
ATOM 1214 C C . ARG A 1 169 ? 5.542 -1.628 -20.620 1.00 98.75 169 ARG A C 1
ATOM 1216 O O . ARG A 1 169 ? 5.855 -0.440 -20.566 1.00 98.75 169 ARG A O 1
ATOM 1223 N N . VAL A 1 170 ? 5.595 -2.422 -19.557 1.00 98.88 170 VAL A N 1
ATOM 1224 C CA . VAL A 1 170 ? 5.842 -1.940 -18.196 1.00 98.88 170 VAL A CA 1
ATOM 1225 C C . VAL A 1 170 ? 7.167 -2.467 -17.661 1.00 98.88 170 VAL A C 1
ATOM 1227 O O . VAL A 1 170 ? 7.456 -3.658 -17.760 1.00 98.88 170 VAL A O 1
ATOM 1230 N N . ALA A 1 171 ? 7.945 -1.594 -17.023 1.00 98.81 171 ALA A N 1
ATOM 1231 C CA . ALA A 1 171 ? 9.064 -1.997 -16.174 1.00 98.81 171 ALA A CA 1
ATOM 1232 C C . ALA A 1 171 ? 8.809 -1.599 -14.716 1.00 98.81 171 ALA A C 1
ATOM 1234 O O . ALA A 1 171 ? 8.303 -0.516 -14.424 1.00 98.81 171 ALA A O 1
ATOM 1235 N N . VAL A 1 172 ? 9.191 -2.464 -13.778 1.00 98.81 172 VAL A N 1
ATOM 1236 C CA . VAL A 1 172 ? 9.097 -2.202 -12.338 1.00 98.81 172 VAL A CA 1
ATOM 1237 C C . VAL A 1 172 ? 10.482 -2.301 -11.710 1.00 98.81 172 VAL A C 1
ATOM 1239 O O . VAL A 1 172 ? 11.089 -3.369 -11.683 1.00 98.81 172 VAL A O 1
ATOM 1242 N N . ILE A 1 173 ? 10.985 -1.197 -11.162 1.00 98.62 173 ILE A N 1
ATOM 1243 C CA . ILE A 1 173 ? 12.235 -1.176 -10.399 1.00 98.62 173 ILE A CA 1
ATOM 1244 C C . ILE A 1 173 ? 11.915 -1.505 -8.938 1.00 98.62 173 ILE A C 1
ATOM 1246 O O . ILE A 1 173 ? 11.270 -0.729 -8.225 1.00 98.62 173 ILE A O 1
ATOM 1250 N N . GLY A 1 174 ? 12.378 -2.671 -8.505 1.00 97.81 174 GLY A N 1
ATOM 1251 C CA . GLY A 1 174 ? 12.119 -3.317 -7.224 1.00 97.81 174 GLY A CA 1
ATOM 1252 C C . GLY A 1 174 ? 11.158 -4.500 -7.368 1.00 97.81 174 GLY A C 1
ATOM 1253 O O . GLY A 1 174 ? 10.005 -4.323 -7.744 1.00 97.81 174 GLY A O 1
ATOM 1254 N N . ALA A 1 175 ? 11.604 -5.698 -6.985 1.00 97.25 175 ALA A N 1
ATOM 1255 C CA . ALA A 1 175 ? 10.814 -6.934 -6.949 1.00 97.25 175 ALA A CA 1
ATOM 1256 C C . ALA A 1 175 ? 10.399 -7.342 -5.523 1.00 97.25 175 ALA A C 1
ATOM 1258 O O . ALA A 1 175 ? 10.146 -8.506 -5.233 1.00 97.25 175 ALA A O 1
ATOM 1259 N N . GLY A 1 176 ? 10.317 -6.371 -4.608 1.00 95.94 176 GLY A N 1
ATOM 1260 C CA . GLY A 1 176 ? 9.701 -6.563 -3.292 1.00 95.94 176 GLY A CA 1
ATOM 1261 C C . GLY A 1 176 ? 8.168 -6.558 -3.351 1.00 95.94 176 GLY A C 1
ATOM 1262 O O . GLY A 1 176 ? 7.572 -6.451 -4.419 1.00 95.94 176 GLY A O 1
ATOM 1263 N N . TYR A 1 177 ? 7.522 -6.593 -2.182 1.00 96.94 177 TYR A N 1
ATOM 1264 C CA . TYR A 1 177 ? 6.058 -6.652 -2.043 1.00 96.94 177 TYR A CA 1
ATOM 1265 C C . TYR A 1 177 ? 5.297 -5.667 -2.946 1.00 96.94 177 TYR A C 1
ATOM 1267 O O . TYR A 1 177 ? 4.401 -6.066 -3.686 1.00 96.94 177 TYR A O 1
ATOM 1275 N N . MET A 1 178 ? 5.684 -4.388 -2.939 1.00 97.94 178 MET A N 1
ATOM 1276 C CA . MET A 1 178 ? 4.990 -3.378 -3.741 1.00 97.94 178 MET A CA 1
ATOM 1277 C C . MET A 1 178 ? 5.196 -3.578 -5.242 1.00 97.94 178 MET A C 1
ATOM 1279 O O . MET A 1 178 ? 4.248 -3.423 -6.005 1.00 97.94 178 MET A O 1
ATOM 1283 N N . GLY A 1 179 ? 6.402 -3.951 -5.674 1.00 98.31 179 GLY A N 1
ATOM 1284 C CA . GLY A 1 179 ? 6.668 -4.248 -7.079 1.00 98.31 179 GLY A CA 1
ATOM 1285 C C . GLY A 1 179 ? 5.899 -5.469 -7.573 1.00 98.31 179 GLY A C 1
ATOM 1286 O O . GLY A 1 179 ? 5.385 -5.467 -8.685 1.00 98.31 179 GLY A O 1
ATOM 1287 N N . ARG A 1 180 ? 5.731 -6.483 -6.720 1.00 98.31 180 ARG A N 1
ATOM 1288 C CA . ARG A 1 180 ? 4.931 -7.677 -7.023 1.00 98.31 180 ARG A CA 1
ATOM 1289 C C . ARG A 1 180 ? 3.443 -7.372 -7.167 1.00 98.31 180 ARG A C 1
ATOM 1291 O O . ARG A 1 180 ? 2.803 -7.922 -8.056 1.00 98.31 180 ARG A O 1
ATOM 1298 N N . LEU A 1 181 ? 2.911 -6.448 -6.366 1.00 98.62 181 LEU A N 1
ATOM 1299 C CA . LEU A 1 181 ? 1.552 -5.940 -6.570 1.00 98.62 181 LEU A CA 1
ATOM 1300 C C . LEU A 1 181 ? 1.417 -5.151 -7.883 1.00 98.62 181 LEU A C 1
ATOM 1302 O O . LEU A 1 181 ? 0.407 -5.304 -8.564 1.00 98.62 181 LEU A O 1
ATOM 1306 N N . HIS A 1 182 ? 2.425 -4.358 -8.277 1.00 98.88 182 HIS A N 1
ATOM 1307 C CA . HIS A 1 182 ? 2.428 -3.697 -9.592 1.00 98.88 182 HIS A CA 1
ATOM 1308 C C . HIS A 1 182 ? 2.456 -4.723 -10.731 1.00 98.88 182 HIS A C 1
ATOM 1310 O O . HIS A 1 182 ? 1.680 -4.585 -11.674 1.00 98.88 182 HIS A O 1
ATOM 1316 N N . LEU A 1 183 ? 3.291 -5.765 -10.624 1.00 98.81 183 LEU A N 1
ATOM 1317 C CA . LEU A 1 183 ? 3.342 -6.870 -11.585 1.00 98.81 183 LEU A CA 1
ATOM 1318 C C . LEU A 1 183 ? 1.963 -7.520 -11.755 1.00 98.81 183 LEU A C 1
ATOM 1320 O O . LEU A 1 183 ? 1.460 -7.606 -12.874 1.00 98.81 183 LEU A O 1
ATOM 1324 N N . ALA A 1 184 ? 1.346 -7.935 -10.646 1.00 98.62 184 ALA A N 1
ATOM 1325 C CA . ALA A 1 184 ? 0.039 -8.582 -10.658 1.00 98.62 184 ALA A CA 1
ATOM 1326 C C . ALA A 1 184 ? -1.036 -7.673 -11.277 1.00 98.62 184 ALA A C 1
ATOM 1328 O O . ALA A 1 184 ? -1.770 -8.095 -12.173 1.00 98.62 184 ALA A O 1
ATOM 1329 N N . LEU A 1 185 ? -1.088 -6.400 -10.863 1.00 98.81 185 LEU A N 1
ATOM 1330 C CA . LEU A 1 185 ? -2.094 -5.458 -11.348 1.00 98.81 185 LEU A CA 1
ATOM 1331 C C . LEU A 1 185 ? -1.933 -5.138 -12.839 1.00 98.81 185 LEU A C 1
ATOM 1333 O O . LEU A 1 185 ? -2.909 -5.210 -13.582 1.00 98.81 185 LEU A O 1
ATOM 1337 N N . CYS A 1 186 ? -0.718 -4.813 -13.291 1.00 98.75 186 CYS A N 1
ATOM 1338 C CA . CYS A 1 186 ? -0.474 -4.442 -14.688 1.00 98.75 186 CYS A CA 1
ATOM 1339 C C . CYS A 1 186 ? -0.786 -5.609 -15.633 1.00 98.75 186 CYS A C 1
ATOM 1341 O O . CYS A 1 186 ? -1.414 -5.408 -16.672 1.00 98.75 186 CYS A O 1
ATOM 1343 N N . ARG A 1 187 ? -0.431 -6.844 -15.246 1.00 98.44 187 ARG A N 1
ATOM 1344 C CA . ARG A 1 187 ? -0.801 -8.049 -16.005 1.00 98.44 187 ARG A CA 1
ATOM 1345 C C . ARG A 1 187 ? -2.313 -8.249 -16.049 1.00 98.44 187 ARG A C 1
ATOM 1347 O O . ARG A 1 187 ? -2.866 -8.444 -17.128 1.00 98.44 187 ARG A O 1
ATOM 1354 N N . ALA A 1 188 ? -2.995 -8.148 -14.907 1.00 98.12 188 ALA A N 1
ATOM 1355 C CA . ALA A 1 188 ? -4.451 -8.283 -14.840 1.00 98.12 188 ALA A CA 1
ATOM 1356 C C . ALA A 1 188 ? -5.192 -7.207 -15.655 1.00 98.12 188 ALA A C 1
ATOM 1358 O O . ALA A 1 188 ? -6.295 -7.451 -16.141 1.00 98.12 188 ALA A O 1
ATOM 1359 N N . TRP A 1 189 ? -4.591 -6.027 -15.831 1.00 98.25 189 TRP A N 1
ATOM 1360 C CA . TRP A 1 189 ? -5.136 -4.934 -16.642 1.00 98.25 189 TRP A CA 1
ATOM 1361 C C . TRP A 1 189 ? -4.672 -4.939 -18.103 1.00 98.25 189 TRP A C 1
ATOM 1363 O O . TRP A 1 189 ? -5.018 -4.032 -18.860 1.00 98.25 189 TRP A O 1
ATOM 1373 N N . GLY A 1 190 ? -3.955 -5.982 -18.527 1.00 98.44 190 GLY A N 1
ATOM 1374 C CA . GLY A 1 190 ? -3.654 -6.227 -19.932 1.00 98.44 190 GLY A CA 1
ATOM 1375 C C . GLY A 1 190 ? -2.414 -5.512 -20.455 1.00 98.44 190 GLY A C 1
ATOM 1376 O O . GLY A 1 190 ? -2.385 -5.176 -21.637 1.00 98.44 190 GLY A O 1
ATOM 1377 N N . ALA A 1 191 ? -1.402 -5.269 -19.618 1.00 98.69 191 ALA A N 1
ATOM 1378 C CA . ALA A 1 191 ? -0.069 -4.904 -20.100 1.00 98.69 191 ALA A CA 1
ATOM 1379 C C . ALA A 1 191 ? 0.424 -5.936 -21.131 1.00 98.69 191 ALA A C 1
ATOM 1381 O O . ALA A 1 191 ? 0.204 -7.137 -20.959 1.00 98.69 191 ALA A O 1
ATOM 1382 N N . SER A 1 192 ? 1.090 -5.488 -22.198 1.00 98.25 192 SER A N 1
ATOM 1383 C CA . SER A 1 192 ? 1.626 -6.405 -23.215 1.00 98.25 192 SER A CA 1
ATOM 1384 C C . SER A 1 192 ? 2.885 -7.129 -22.742 1.00 98.25 192 SER A C 1
ATOM 1386 O O . SER A 1 192 ? 3.230 -8.179 -23.278 1.00 98.25 192 SER A O 1
ATOM 1388 N N . CYS A 1 193 ? 3.602 -6.519 -21.798 1.00 98.12 193 CYS A N 1
ATOM 1389 C CA . CYS A 1 193 ? 4.821 -7.025 -21.184 1.00 98.12 193 CYS A CA 1
ATOM 1390 C C . CYS A 1 193 ? 5.000 -6.339 -19.826 1.00 98.12 193 CYS A C 1
ATOM 1392 O O . CYS A 1 193 ? 4.813 -5.124 -19.732 1.00 98.12 193 CYS A O 1
ATOM 1394 N N . VAL A 1 194 ? 5.373 -7.087 -18.789 1.00 98.81 194 VAL A N 1
ATOM 1395 C CA . VAL A 1 194 ? 5.757 -6.547 -17.484 1.00 98.81 194 VAL A CA 1
ATOM 1396 C C . VAL A 1 194 ? 7.062 -7.178 -17.021 1.00 98.81 194 VAL A C 1
ATOM 1398 O O . VAL A 1 194 ? 7.114 -8.360 -16.676 1.00 98.81 194 VAL A O 1
ATOM 1401 N N . GLY A 1 195 ? 8.115 -6.370 -16.962 1.00 98.56 195 GLY A N 1
ATOM 1402 C CA . GLY A 1 195 ? 9.410 -6.790 -16.448 1.00 98.56 195 GLY A CA 1
ATOM 1403 C C . GLY A 1 195 ? 9.778 -6.183 -15.108 1.00 98.56 195 GLY A C 1
ATOM 1404 O O . GLY A 1 195 ? 9.213 -5.174 -14.678 1.00 98.56 195 GLY A O 1
ATOM 1405 N N . MET A 1 196 ? 10.749 -6.803 -14.438 1.00 98.69 196 MET A N 1
ATOM 1406 C CA . MET A 1 196 ? 11.197 -6.368 -13.116 1.00 98.69 196 MET A CA 1
ATOM 1407 C C . MET A 1 196 ? 12.716 -6.251 -13.012 1.00 98.69 196 MET A C 1
ATOM 1409 O O . MET A 1 196 ? 13.464 -7.132 -13.437 1.00 98.69 196 MET A O 1
ATOM 1413 N N . VAL A 1 197 ? 13.171 -5.189 -12.353 1.00 98.44 197 VAL A N 1
ATOM 1414 C CA . VAL A 1 197 ? 14.581 -4.963 -12.027 1.00 98.44 197 VAL A CA 1
ATOM 1415 C C . VAL A 1 197 ? 14.765 -5.066 -10.521 1.00 98.44 197 VAL A C 1
ATOM 1417 O O . VAL A 1 197 ? 14.107 -4.355 -9.771 1.00 98.44 197 VAL A O 1
ATOM 1420 N N . ASP A 1 198 ? 15.667 -5.918 -10.046 1.00 97.88 198 ASP A N 1
ATOM 1421 C CA . ASP A 1 198 ? 16.025 -5.979 -8.622 1.00 97.88 198 ASP A CA 1
ATOM 1422 C C . ASP A 1 198 ? 17.488 -6.397 -8.476 1.00 97.88 198 ASP A C 1
ATOM 1424 O O . ASP A 1 198 ? 18.013 -7.137 -9.305 1.00 97.88 198 ASP A O 1
ATOM 1428 N N . VAL A 1 199 ? 18.163 -5.943 -7.421 1.00 96.31 199 VAL A N 1
ATOM 1429 C CA . VAL A 1 199 ? 19.545 -6.347 -7.113 1.00 96.31 199 VAL A CA 1
ATOM 1430 C C . VAL A 1 199 ? 19.620 -7.797 -6.627 1.00 96.31 199 VAL A C 1
ATOM 1432 O O . VAL A 1 199 ? 20.596 -8.495 -6.909 1.00 96.31 199 VAL A O 1
ATOM 1435 N N . SER A 1 200 ? 18.576 -8.290 -5.957 1.00 96.19 200 SER A N 1
ATOM 1436 C CA . SER A 1 200 ? 18.510 -9.645 -5.412 1.00 96.19 200 SER A CA 1
ATOM 1437 C C . SER A 1 200 ? 18.171 -10.674 -6.490 1.00 96.19 200 SER A C 1
ATOM 1439 O O . SER A 1 200 ? 17.094 -10.640 -7.082 1.00 96.19 200 SER A O 1
ATOM 1441 N N . ALA A 1 201 ? 19.073 -11.636 -6.708 1.00 96.38 201 ALA A N 1
ATOM 1442 C CA . ALA A 1 201 ? 18.834 -12.757 -7.619 1.00 96.38 201 ALA A CA 1
ATOM 1443 C C . ALA A 1 201 ? 17.644 -13.628 -7.186 1.00 96.38 201 ALA A C 1
ATOM 1445 O O . ALA A 1 201 ? 16.890 -14.091 -8.036 1.00 96.38 201 ALA A O 1
ATOM 1446 N N . GLU A 1 202 ? 17.449 -13.795 -5.877 1.00 95.94 202 GLU A N 1
ATOM 1447 C CA . GLU A 1 202 ? 16.319 -14.530 -5.303 1.00 95.94 202 GLU A CA 1
ATOM 1448 C C . GLU A 1 202 ? 14.989 -13.861 -5.664 1.00 95.94 202 GLU A C 1
ATOM 1450 O O . GLU A 1 202 ? 14.125 -14.498 -6.260 1.00 95.94 202 GLU A O 1
ATOM 1455 N N . ARG A 1 203 ? 14.864 -12.544 -5.444 1.00 96.25 203 ARG A N 1
ATOM 1456 C CA . ARG A 1 203 ? 13.645 -11.803 -5.815 1.00 96.25 203 ARG A CA 1
ATOM 1457 C C . ARG A 1 203 ? 13.389 -11.801 -7.316 1.00 96.25 203 ARG A C 1
ATOM 1459 O O . ARG A 1 203 ? 12.237 -11.801 -7.733 1.00 96.25 203 ARG A O 1
ATOM 1466 N N . ARG A 1 204 ? 14.442 -11.803 -8.140 1.00 97.50 204 ARG A N 1
ATOM 1467 C CA . ARG A 1 204 ? 14.299 -11.968 -9.595 1.00 97.50 204 ARG A CA 1
ATOM 1468 C C . ARG A 1 204 ? 13.777 -13.360 -9.958 1.00 97.50 204 ARG A C 1
ATOM 1470 O O . ARG A 1 204 ? 12.922 -13.463 -10.826 1.00 97.50 204 ARG A O 1
ATOM 1477 N N . SER A 1 205 ? 14.233 -14.415 -9.286 1.00 97.19 205 SER A N 1
ATOM 1478 C CA . SER A 1 205 ? 13.677 -15.762 -9.479 1.00 97.19 205 SER A CA 1
ATOM 1479 C C . SER A 1 205 ? 12.195 -15.807 -9.100 1.00 97.19 205 SER A C 1
ATOM 1481 O O . SER A 1 205 ? 11.362 -16.231 -9.894 1.00 97.19 205 SER A O 1
ATOM 1483 N N . GLU A 1 206 ? 11.842 -15.273 -7.932 1.00 96.25 206 GLU A N 1
ATOM 1484 C CA . GLU A 1 206 ? 10.447 -15.188 -7.488 1.00 96.25 206 GLU A CA 1
ATOM 1485 C C . GLU A 1 206 ? 9.594 -14.325 -8.435 1.00 96.25 206 GLU A C 1
ATOM 1487 O O . GLU A 1 206 ? 8.413 -14.617 -8.661 1.00 96.25 206 GLU A O 1
ATOM 1492 N N . ALA A 1 207 ? 10.186 -13.267 -9.012 1.00 97.81 207 ALA A N 1
ATOM 1493 C CA . ALA A 1 207 ? 9.579 -12.420 -10.036 1.00 97.81 207 ALA A CA 1
ATOM 1494 C C . ALA A 1 207 ? 9.114 -13.246 -11.246 1.00 97.81 207 ALA A C 1
ATOM 1496 O O . ALA A 1 207 ? 7.932 -13.183 -11.596 1.00 97.81 207 ALA A O 1
ATOM 1497 N N . VAL A 1 208 ? 9.998 -14.089 -11.791 1.00 98.00 208 VAL A N 1
ATOM 1498 C CA . VAL A 1 208 ? 9.675 -15.046 -12.865 1.00 98.00 208 VAL A CA 1
ATOM 1499 C C . VAL A 1 208 ? 8.543 -15.984 -12.445 1.00 98.00 208 VAL A C 1
ATOM 1501 O O . VAL A 1 208 ? 7.588 -16.166 -13.196 1.00 98.00 208 VAL A O 1
ATOM 1504 N N . ASP A 1 209 ? 8.579 -16.510 -11.219 1.00 96.50 209 ASP A N 1
ATOM 1505 C CA . ASP A 1 209 ? 7.583 -17.482 -10.752 1.00 96.50 209 ASP A CA 1
ATOM 1506 C C . ASP A 1 209 ? 6.156 -16.917 -10.631 1.00 96.50 209 ASP A C 1
ATOM 1508 O O . ASP A 1 209 ? 5.195 -17.690 -10.709 1.00 96.50 209 ASP A O 1
ATOM 1512 N N . ALA A 1 210 ? 5.968 -15.595 -10.473 1.00 96.75 210 ALA A N 1
ATOM 1513 C CA . ALA A 1 210 ? 4.635 -14.971 -10.635 1.00 96.75 210 ALA A CA 1
ATOM 1514 C C . ALA A 1 210 ? 4.419 -14.273 -11.979 1.00 96.75 210 ALA A C 1
ATOM 1516 O O . ALA A 1 210 ? 3.523 -13.440 -12.121 1.00 96.75 210 ALA A O 1
ATOM 1517 N N . GLY A 1 211 ? 5.194 -14.662 -12.985 1.00 97.69 211 GLY A N 1
ATOM 1518 C CA . GLY A 1 211 ? 4.919 -14.340 -14.375 1.00 97.69 211 GLY A CA 1
ATOM 1519 C C . GLY A 1 211 ? 5.386 -12.959 -14.804 1.00 97.69 211 GLY A C 1
ATOM 1520 O O . GLY A 1 211 ? 4.715 -12.351 -15.630 1.00 97.69 211 GLY A O 1
ATOM 1521 N N . ALA A 1 212 ? 6.499 -12.459 -14.258 1.00 98.56 212 ALA A N 1
ATOM 1522 C CA . ALA A 1 212 ? 7.246 -11.406 -14.942 1.00 98.56 212 ALA A CA 1
ATOM 1523 C C . ALA A 1 212 ? 7.746 -11.937 -16.295 1.00 98.56 212 ALA A C 1
ATOM 1525 O O . ALA A 1 212 ? 8.316 -13.028 -16.354 1.00 98.56 212 ALA A O 1
ATOM 1526 N N . ASP A 1 213 ? 7.549 -11.167 -17.364 1.00 98.50 213 ASP A N 1
ATOM 1527 C CA . ASP A 1 213 ? 7.954 -11.557 -18.722 1.00 98.50 213 ASP A CA 1
ATOM 1528 C C . ASP A 1 213 ? 9.479 -11.548 -18.884 1.00 98.50 213 ASP A C 1
ATOM 1530 O O . ASP A 1 213 ? 10.047 -12.317 -19.661 1.00 98.50 213 ASP A O 1
ATOM 1534 N N . TRP A 1 214 ? 10.155 -10.699 -18.109 1.00 98.12 214 TRP A N 1
ATOM 1535 C CA . TRP A 1 214 ? 11.604 -10.674 -17.987 1.00 98.12 214 TRP A CA 1
ATOM 1536 C C . TRP A 1 214 ? 12.038 -10.126 -16.629 1.00 98.12 214 TRP A C 1
ATOM 1538 O O . TRP A 1 214 ? 11.307 -9.401 -15.947 1.00 98.12 214 TRP A O 1
ATOM 1548 N N . VAL A 1 215 ? 13.262 -10.473 -16.231 1.00 98.50 215 VAL A N 1
ATOM 1549 C CA . VAL A 1 215 ? 13.893 -9.971 -15.009 1.00 98.50 215 VAL A CA 1
ATOM 1550 C C . VAL A 1 215 ? 15.352 -9.633 -15.275 1.00 98.50 215 VAL A C 1
ATOM 1552 O O . VAL A 1 215 ? 16.021 -10.343 -16.023 1.00 98.50 215 VAL A O 1
ATOM 1555 N N . ALA A 1 216 ? 15.859 -8.573 -14.650 1.00 97.94 216 ALA A N 1
ATOM 1556 C CA . ALA A 1 216 ? 17.248 -8.153 -14.821 1.00 97.94 216 ALA A CA 1
ATOM 1557 C C . ALA A 1 216 ? 17.842 -7.550 -13.543 1.00 97.94 216 ALA A C 1
ATOM 1559 O O . ALA A 1 216 ? 17.130 -7.017 -12.688 1.00 97.94 216 ALA A O 1
ATOM 1560 N N . GLY A 1 217 ? 19.165 -7.658 -13.397 1.00 97.00 217 GLY A N 1
ATOM 1561 C CA . GLY A 1 217 ? 19.912 -6.840 -12.440 1.00 97.00 217 GLY A CA 1
ATOM 1562 C C . GLY A 1 217 ? 20.132 -5.428 -12.999 1.00 97.00 217 GLY A C 1
ATOM 1563 O O . GLY A 1 217 ? 20.047 -5.251 -14.212 1.00 97.00 217 GLY A O 1
ATOM 1564 N N . PRO A 1 218 ? 20.446 -4.425 -12.160 1.00 93.06 218 PRO A N 1
ATOM 1565 C CA . PRO A 1 218 ? 20.650 -3.049 -12.628 1.00 93.06 218 PRO A CA 1
ATOM 1566 C C . PRO A 1 218 ? 21.799 -2.909 -13.642 1.00 93.06 218 PRO A C 1
ATOM 1568 O O . PRO A 1 218 ? 21.769 -2.001 -14.464 1.00 93.06 218 PRO A O 1
ATOM 1571 N N . ASP A 1 219 ? 22.770 -3.825 -13.618 1.00 91.88 219 ASP A N 1
ATOM 1572 C CA . ASP A 1 219 ? 23.933 -3.816 -14.513 1.00 91.88 219 ASP A CA 1
ATOM 1573 C C . ASP A 1 219 ? 23.715 -4.610 -15.822 1.00 91.88 219 ASP A C 1
ATOM 1575 O O . ASP A 1 219 ? 24.614 -4.667 -16.657 1.00 91.88 219 ASP A O 1
ATOM 1579 N N . ASP A 1 220 ? 22.541 -5.229 -16.018 1.00 93.56 220 ASP A N 1
ATOM 1580 C CA . ASP A 1 220 ? 22.234 -6.116 -17.157 1.00 93.56 220 ASP A CA 1
ATOM 1581 C C . ASP A 1 220 ? 20.935 -5.702 -17.872 1.00 93.56 220 ASP A C 1
ATOM 1583 O O . ASP A 1 220 ? 19.981 -6.467 -18.014 1.00 93.56 220 ASP A O 1
ATOM 1587 N N . LEU A 1 221 ? 20.871 -4.428 -18.272 1.00 93.81 221 LEU A N 1
ATOM 1588 C CA . LEU A 1 221 ? 19.667 -3.816 -18.850 1.00 93.81 221 LEU A CA 1
ATOM 1589 C C . LEU A 1 221 ? 19.794 -3.441 -20.322 1.00 93.81 221 LEU A C 1
ATOM 1591 O O . LEU A 1 221 ? 18.848 -2.900 -20.882 1.00 93.81 221 LEU A O 1
ATOM 1595 N N . THR A 1 222 ? 20.920 -3.737 -20.979 1.00 89.31 222 THR A N 1
ATOM 1596 C CA . THR A 1 222 ? 21.178 -3.305 -22.366 1.00 89.31 222 THR A CA 1
ATOM 1597 C C . THR A 1 222 ? 20.077 -3.737 -23.339 1.00 89.31 222 THR A C 1
ATOM 1599 O O . THR A 1 222 ? 19.751 -2.991 -24.257 1.00 89.31 222 THR A O 1
ATOM 1602 N N . GLY A 1 223 ? 19.468 -4.905 -23.118 1.00 91.50 223 GLY A N 1
ATOM 1603 C CA . GLY A 1 223 ? 18.353 -5.410 -23.922 1.00 91.50 223 GLY A CA 1
ATOM 1604 C C . GLY A 1 223 ? 16.987 -4.784 -23.623 1.00 91.50 223 GLY A C 1
ATOM 1605 O O . GLY A 1 223 ? 16.039 -5.117 -24.321 1.00 91.50 223 GLY A O 1
ATOM 1606 N N . TRP A 1 224 ? 16.879 -3.899 -22.627 1.00 95.94 224 TRP A N 1
ATOM 1607 C CA . TRP A 1 224 ? 15.618 -3.373 -22.076 1.00 95.94 224 TRP A CA 1
ATOM 1608 C C . TRP A 1 224 ? 15.531 -1.837 -22.066 1.00 95.94 224 TRP A C 1
ATOM 1610 O O . TRP A 1 224 ? 14.511 -1.280 -21.664 1.00 95.94 224 TRP A O 1
ATOM 1620 N N . LEU A 1 225 ? 16.585 -1.138 -22.497 1.00 96.56 225 LEU A N 1
ATOM 1621 C CA . LEU A 1 225 ? 16.615 0.329 -22.538 1.00 96.56 225 LEU A CA 1
ATOM 1622 C C . LEU A 1 225 ? 15.633 0.879 -23.581 1.00 96.56 225 LEU A C 1
ATOM 1624 O O . LEU A 1 225 ? 15.511 0.293 -24.659 1.00 96.56 225 LEU A O 1
ATOM 1628 N N . GLY A 1 226 ? 14.980 2.004 -23.267 1.00 96.44 226 GLY A N 1
ATOM 1629 C CA . GLY A 1 226 ? 14.100 2.744 -24.181 1.00 96.44 226 GLY A CA 1
ATOM 1630 C C . GLY A 1 226 ? 12.937 1.925 -24.742 1.00 96.44 226 GLY A C 1
ATOM 1631 O O . GLY A 1 226 ? 12.669 1.984 -25.935 1.00 96.44 226 GLY A O 1
ATOM 1632 N N . GLN A 1 227 ? 12.312 1.080 -23.920 1.00 96.69 227 GLN A N 1
ATOM 1633 C CA . GLN A 1 227 ? 11.334 0.086 -24.388 1.00 96.69 227 GLN A CA 1
ATOM 1634 C C . GLN A 1 227 ? 10.025 0.067 -23.606 1.00 96.69 227 GLN A C 1
ATOM 1636 O O . GLN A 1 227 ? 9.162 -0.757 -23.908 1.00 96.69 227 GLN A O 1
ATOM 1641 N N . HIS A 1 228 ? 9.870 0.928 -22.603 1.00 98.69 228 HIS A N 1
ATOM 1642 C CA . HIS A 1 228 ? 8.746 0.865 -21.676 1.00 98.69 228 HIS A CA 1
ATOM 1643 C C . HIS A 1 228 ? 7.932 2.148 -21.714 1.00 98.69 228 HIS A C 1
ATOM 1645 O O . HIS A 1 228 ? 8.473 3.238 -21.548 1.00 98.69 228 HIS A O 1
ATOM 1651 N N . ASP A 1 229 ? 6.625 1.993 -21.883 1.00 98.75 229 ASP A N 1
ATOM 1652 C CA . ASP A 1 229 ? 5.667 3.094 -21.907 1.00 98.75 229 ASP A CA 1
ATOM 1653 C C . ASP A 1 229 ? 5.436 3.635 -20.483 1.00 98.75 229 ASP A C 1
ATOM 1655 O O . ASP A 1 229 ? 5.231 4.832 -20.282 1.00 98.75 229 ASP A O 1
ATOM 1659 N N . VAL A 1 230 ? 5.539 2.763 -19.468 1.00 98.81 230 VAL A N 1
ATOM 1660 C CA . VAL A 1 230 ? 5.463 3.143 -18.050 1.00 98.81 230 VAL A CA 1
ATOM 1661 C C . VAL A 1 230 ? 6.523 2.412 -17.225 1.00 98.81 230 VAL A C 1
ATOM 1663 O O . VAL A 1 230 ? 6.654 1.188 -17.284 1.00 98.81 230 VAL A O 1
ATOM 1666 N N . VAL A 1 231 ? 7.256 3.157 -16.396 1.00 98.88 231 VAL A N 1
ATOM 1667 C CA . VAL A 1 231 ? 8.261 2.621 -15.472 1.00 98.88 231 VAL A CA 1
ATOM 1668 C C . VAL A 1 231 ? 7.908 2.980 -14.031 1.00 98.88 231 VAL A C 1
ATOM 1670 O O . VAL A 1 231 ? 7.906 4.152 -13.654 1.00 98.88 231 VAL A O 1
ATOM 1673 N N . PHE A 1 232 ? 7.644 1.978 -13.191 1.00 98.88 232 PHE A N 1
ATOM 1674 C CA . PHE A 1 232 ? 7.338 2.167 -11.770 1.00 98.88 232 PHE A CA 1
ATOM 1675 C C . PHE A 1 232 ? 8.585 2.002 -10.906 1.00 98.88 232 PHE A C 1
ATOM 1677 O O . PHE A 1 232 ? 9.171 0.922 -10.831 1.00 98.88 232 PHE A O 1
ATOM 1684 N N . VAL A 1 233 ? 8.960 3.050 -10.176 1.00 98.56 233 VAL A N 1
ATOM 1685 C CA . VAL A 1 233 ? 10.063 3.010 -9.212 1.00 98.56 233 VAL A CA 1
ATOM 1686 C C . VAL A 1 233 ? 9.512 2.693 -7.831 1.00 98.56 233 VAL A C 1
ATOM 1688 O O . VAL A 1 233 ? 9.027 3.578 -7.128 1.00 98.56 233 VAL A O 1
ATOM 1691 N N . THR A 1 234 ? 9.575 1.424 -7.428 1.00 97.56 234 THR A N 1
ATOM 1692 C CA . THR A 1 234 ? 9.099 0.965 -6.110 1.00 97.56 234 THR A CA 1
ATOM 1693 C C . THR A 1 234 ? 10.222 0.866 -5.075 1.00 97.56 234 THR A C 1
ATOM 1695 O O . THR A 1 234 ? 9.964 0.979 -3.876 1.00 97.56 234 THR A O 1
ATOM 1698 N N . ALA A 1 235 ? 11.471 0.734 -5.530 1.00 93.88 235 ALA A N 1
ATOM 1699 C CA . ALA A 1 235 ? 12.676 0.831 -4.715 1.00 93.88 235 ALA A CA 1
ATOM 1700 C C . ALA A 1 235 ? 13.316 2.225 -4.858 1.00 93.88 235 ALA A C 1
ATOM 1702 O O . ALA A 1 235 ? 13.940 2.532 -5.870 1.00 93.88 235 ALA A O 1
ATOM 1703 N N . GLY A 1 236 ? 13.163 3.076 -3.838 1.00 90.31 236 GLY A N 1
ATOM 1704 C CA . GLY A 1 236 ? 13.702 4.442 -3.822 1.00 90.31 236 GLY A CA 1
ATOM 1705 C C . GLY A 1 236 ? 15.193 4.503 -3.478 1.00 90.31 236 GLY A C 1
ATOM 1706 O O . GLY A 1 236 ? 15.558 5.001 -2.415 1.00 90.31 236 GLY A O 1
ATOM 1707 N N . THR A 1 237 ? 16.058 3.966 -4.339 1.00 91.88 237 THR A N 1
ATOM 1708 C CA . THR A 1 237 ? 17.521 3.960 -4.146 1.00 91.88 237 THR A CA 1
ATOM 1709 C C . THR A 1 237 ? 18.218 5.031 -4.994 1.00 91.88 237 THR A C 1
ATOM 1711 O O . THR A 1 237 ? 17.653 5.474 -5.998 1.00 91.88 237 THR A O 1
ATOM 1714 N N . PRO A 1 238 ? 19.452 5.450 -4.642 1.00 93.62 238 PRO A N 1
ATOM 1715 C CA . PRO A 1 238 ? 20.266 6.287 -5.526 1.00 93.62 238 PRO A CA 1
ATOM 1716 C C . PRO A 1 238 ? 20.365 5.679 -6.934 1.00 93.62 238 PRO A C 1
ATOM 1718 O O . PRO A 1 238 ? 20.518 4.465 -7.061 1.00 93.62 238 PRO A O 1
ATOM 1721 N N . GLY A 1 239 ? 20.248 6.505 -7.976 1.00 94.00 239 GLY A N 1
ATOM 1722 C CA . GLY A 1 239 ? 20.308 6.066 -9.375 1.00 94.00 239 GLY A CA 1
ATOM 1723 C C . GLY A 1 239 ? 19.020 5.443 -9.930 1.00 94.00 239 GLY A C 1
ATOM 1724 O O . GLY A 1 239 ? 18.932 5.207 -11.131 1.00 94.00 239 GLY A O 1
ATOM 1725 N N . ALA A 1 240 ? 18.006 5.166 -9.097 1.00 96.00 240 ALA A N 1
ATOM 1726 C CA . ALA A 1 240 ? 16.789 4.492 -9.560 1.00 96.00 240 ALA A CA 1
ATOM 1727 C C . ALA A 1 240 ? 15.955 5.352 -10.524 1.00 96.00 240 ALA A C 1
ATOM 1729 O O . ALA A 1 240 ? 15.273 4.809 -11.388 1.00 96.00 240 ALA A O 1
ATOM 1730 N N . VAL A 1 241 ? 16.004 6.681 -10.388 1.00 97.00 241 VAL A N 1
ATOM 1731 C CA . VAL A 1 241 ? 15.275 7.603 -11.275 1.00 97.00 241 VAL A CA 1
ATOM 1732 C C . VAL A 1 241 ? 15.953 7.675 -12.638 1.00 97.00 241 VAL A C 1
ATOM 1734 O O . VAL A 1 241 ? 15.281 7.609 -13.660 1.00 97.00 241 VAL A O 1
ATOM 1737 N N . GLU A 1 242 ? 17.279 7.769 -12.658 1.00 96.44 242 GLU A N 1
ATOM 1738 C CA . GLU A 1 242 ? 18.095 7.751 -13.868 1.00 96.44 242 GLU A CA 1
ATOM 1739 C C . GLU A 1 242 ? 17.894 6.444 -14.635 1.00 96.44 242 GLU A C 1
ATOM 1741 O O . GLU A 1 242 ? 17.574 6.464 -15.820 1.00 96.44 242 GLU A O 1
ATOM 1746 N N . LEU A 1 243 ? 17.955 5.316 -13.923 1.00 96.19 243 LEU A N 1
ATOM 1747 C CA . LEU A 1 243 ? 17.679 4.004 -14.492 1.00 96.19 243 LEU A CA 1
ATOM 1748 C C . LEU A 1 243 ? 16.260 3.905 -15.061 1.00 96.19 243 LEU A C 1
ATOM 1750 O O . LEU A 1 243 ? 16.060 3.356 -16.141 1.00 96.19 243 LEU A O 1
ATOM 1754 N N . ALA A 1 244 ? 15.269 4.451 -14.353 1.00 97.75 244 ALA A N 1
ATOM 1755 C CA . ALA A 1 244 ? 13.895 4.464 -14.836 1.00 97.75 244 ALA A CA 1
ATOM 1756 C C . ALA A 1 244 ? 13.745 5.279 -16.121 1.00 97.75 244 ALA A C 1
ATOM 1758 O O . ALA A 1 244 ? 13.035 4.853 -17.026 1.00 97.75 244 ALA A O 1
ATOM 1759 N N . LEU A 1 245 ? 14.436 6.417 -16.215 1.00 97.31 245 LEU A N 1
ATOM 1760 C CA . LEU A 1 245 ? 14.466 7.213 -17.436 1.00 97.31 245 LEU A CA 1
ATOM 1761 C C . LEU A 1 245 ? 15.108 6.422 -18.577 1.00 97.31 245 LEU A C 1
ATOM 1763 O O . LEU A 1 245 ? 14.557 6.412 -19.667 1.00 97.31 245 LEU A O 1
ATOM 1767 N N . ASP A 1 246 ? 16.223 5.726 -18.344 1.00 96.31 246 ASP A N 1
ATOM 1768 C CA . ASP A 1 246 ? 16.911 4.898 -19.350 1.00 96.31 246 ASP A CA 1
ATOM 1769 C C . ASP A 1 246 ? 16.072 3.723 -19.870 1.00 96.31 246 ASP A C 1
ATOM 1771 O O . ASP A 1 246 ? 16.198 3.347 -21.035 1.00 96.31 246 ASP A O 1
ATOM 1775 N N . LEU A 1 247 ? 15.182 3.170 -19.047 1.00 98.06 247 LEU A N 1
ATOM 1776 C CA . LEU A 1 247 ? 14.231 2.131 -19.460 1.00 98.06 247 LEU A CA 1
ATOM 1777 C C . LEU A 1 247 ? 13.019 2.680 -20.223 1.00 98.06 247 LEU A C 1
ATOM 1779 O O . LEU A 1 247 ? 12.413 1.941 -21.005 1.00 98.06 247 LEU A O 1
ATOM 1783 N N . CYS A 1 248 ? 12.660 3.939 -19.972 1.00 98.31 248 CYS A N 1
ATOM 1784 C CA . CYS A 1 248 ? 11.475 4.587 -20.517 1.00 98.31 248 CYS A CA 1
ATOM 1785 C C . CYS A 1 248 ? 11.661 4.922 -22.002 1.00 98.31 248 CYS A C 1
ATOM 1787 O O . CYS A 1 248 ? 12.682 5.486 -22.396 1.00 98.31 248 CYS A O 1
ATOM 1789 N N . ASP A 1 249 ? 10.660 4.570 -22.803 1.00 97.94 249 ASP A N 1
ATOM 1790 C CA . ASP A 1 249 ? 10.556 4.944 -24.214 1.00 97.94 249 ASP A CA 1
ATOM 1791 C C . ASP A 1 249 ? 10.028 6.386 -24.356 1.00 97.94 249 ASP A C 1
ATOM 1793 O O . ASP A 1 249 ? 9.578 7.006 -23.381 1.00 97.94 249 ASP A O 1
ATOM 1797 N N . ASP A 1 250 ? 10.088 6.916 -25.574 1.00 97.62 250 ASP A N 1
ATOM 1798 C CA . ASP A 1 250 ? 9.558 8.231 -25.929 1.00 97.62 250 ASP A CA 1
ATOM 1799 C C . ASP A 1 250 ? 8.069 8.348 -25.562 1.00 97.62 250 ASP A C 1
ATOM 1801 O O . ASP A 1 250 ? 7.287 7.408 -25.701 1.00 97.62 250 ASP A O 1
ATOM 1805 N N . ALA A 1 251 ? 7.672 9.531 -25.089 1.00 97.81 251 ALA A N 1
ATOM 1806 C CA . ALA A 1 251 ? 6.343 9.852 -24.565 1.00 97.81 251 ALA A CA 1
ATOM 1807 C C . ALA A 1 251 ? 5.880 8.984 -23.372 1.00 97.81 251 ALA A C 1
ATOM 1809 O O . ALA A 1 251 ? 4.699 9.005 -23.012 1.00 97.81 251 ALA A O 1
ATOM 1810 N N . GLY A 1 252 ? 6.794 8.239 -22.742 1.00 98.38 252 GLY A N 1
ATOM 1811 C CA . GLY A 1 252 ? 6.499 7.391 -21.593 1.00 98.38 252 GLY A CA 1
ATOM 1812 C C . GLY A 1 252 ? 6.493 8.118 -20.241 1.00 98.38 252 GLY A C 1
ATOM 1813 O O . GLY A 1 252 ? 6.808 9.310 -20.112 1.00 98.38 252 GLY A O 1
ATOM 1814 N N . ALA A 1 253 ? 6.130 7.372 -19.196 1.00 98.69 253 ALA A N 1
ATOM 1815 C CA . ALA A 1 253 ? 5.999 7.877 -17.834 1.00 98.69 253 ALA A CA 1
ATOM 1816 C C . ALA A 1 253 ? 6.881 7.127 -16.825 1.00 98.69 253 ALA A C 1
ATOM 1818 O O . ALA A 1 253 ? 6.779 5.915 -16.653 1.00 98.69 253 ALA A O 1
ATOM 1819 N N . VAL A 1 254 ? 7.671 7.874 -16.055 1.00 98.69 254 VAL A N 1
ATOM 1820 C CA . VAL A 1 254 ? 8.380 7.391 -14.866 1.00 98.69 254 VAL A CA 1
ATOM 1821 C C . VAL A 1 254 ? 7.575 7.748 -13.619 1.00 98.69 254 VAL A C 1
ATOM 1823 O O . VAL A 1 254 ? 7.398 8.920 -13.275 1.00 98.69 254 VAL A O 1
ATOM 1826 N N . VAL A 1 255 ? 7.103 6.728 -12.907 1.00 98.75 255 VAL A N 1
ATOM 1827 C CA . VAL A 1 255 ? 6.257 6.857 -11.719 1.00 98.75 255 VAL A CA 1
ATOM 1828 C C . VAL A 1 255 ? 7.080 6.596 -10.462 1.00 98.75 255 VAL A C 1
ATOM 1830 O O . VAL A 1 255 ? 7.506 5.474 -10.186 1.00 98.75 255 VAL A O 1
ATOM 1833 N N . LEU A 1 256 ? 7.278 7.639 -9.662 1.00 98.19 256 LEU A N 1
ATOM 1834 C CA . LEU A 1 256 ? 7.993 7.579 -8.391 1.00 98.19 256 LEU A CA 1
ATOM 1835 C C . LEU A 1 256 ? 7.027 7.139 -7.287 1.00 98.19 256 LEU A C 1
ATOM 1837 O O . LEU A 1 256 ? 6.331 7.963 -6.690 1.00 98.19 256 LEU A O 1
ATOM 1841 N N . TYR A 1 257 ? 6.968 5.826 -7.056 1.00 97.69 257 TYR A N 1
ATOM 1842 C CA . TYR A 1 257 ? 6.094 5.198 -6.062 1.00 97.69 257 TYR A CA 1
ATOM 1843 C C . TYR A 1 257 ? 6.770 5.059 -4.690 1.00 97.69 257 TYR A C 1
ATOM 1845 O O . TYR A 1 257 ? 6.187 5.369 -3.652 1.00 97.69 257 TYR A O 1
ATOM 1853 N N . GLY A 1 258 ? 8.005 4.555 -4.678 1.00 92.06 258 GLY A N 1
ATOM 1854 C CA . GLY A 1 258 ? 8.772 4.302 -3.465 1.00 92.06 258 GLY A CA 1
ATOM 1855 C C . GLY A 1 258 ? 9.254 5.589 -2.800 1.00 92.06 258 GLY A C 1
ATOM 1856 O O . GLY A 1 258 ? 9.596 6.568 -3.461 1.00 92.06 258 GLY A O 1
ATOM 1857 N N . ALA A 1 259 ? 9.334 5.579 -1.468 1.00 89.38 259 ALA A N 1
ATOM 1858 C CA . ALA A 1 259 ? 9.961 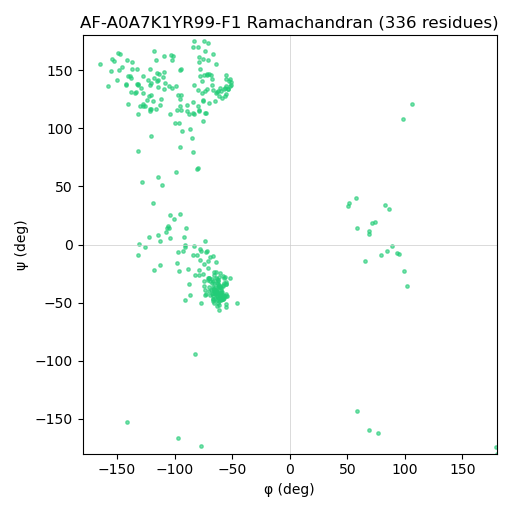6.669 -0.731 1.00 89.38 259 ALA A CA 1
ATOM 1859 C C . ALA A 1 259 ? 11.485 6.637 -0.917 1.00 89.38 259 ALA A C 1
ATOM 1861 O O . ALA A 1 259 ? 12.113 5.593 -0.746 1.00 89.38 259 ALA A O 1
ATOM 1862 N N . PHE A 1 260 ? 12.071 7.799 -1.193 1.00 91.81 260 PHE A N 1
ATOM 1863 C CA . PHE A 1 260 ? 13.518 7.989 -1.261 1.00 91.81 260 PHE A CA 1
ATOM 1864 C C . PHE A 1 260 ? 14.063 8.498 0.085 1.00 91.81 260 PHE A C 1
ATOM 1866 O O . PHE A 1 260 ? 13.347 9.201 0.815 1.00 91.81 260 PHE A O 1
ATOM 1873 N N . PRO A 1 261 ? 15.324 8.186 0.440 1.00 89.06 261 PRO A N 1
ATOM 1874 C CA . PRO A 1 261 ? 16.029 8.902 1.498 1.00 89.06 261 PRO A CA 1
ATOM 1875 C C . PRO A 1 261 ? 16.054 10.411 1.209 1.00 89.06 261 PRO A C 1
ATOM 1877 O O . PRO A 1 261 ? 16.104 10.834 0.057 1.00 89.06 261 PRO A O 1
ATOM 1880 N N . LYS A 1 262 ? 15.984 11.237 2.261 1.00 87.38 262 LYS A N 1
ATOM 1881 C CA . LYS A 1 262 ? 15.756 12.694 2.139 1.00 87.38 262 LYS A CA 1
ATOM 1882 C C . LYS A 1 262 ? 16.876 13.448 1.416 1.00 87.38 262 LYS A C 1
ATOM 1884 O O . LYS A 1 262 ? 16.651 14.556 0.947 1.00 87.38 262 LYS A O 1
ATOM 1889 N N . ASP A 1 263 ? 18.070 12.884 1.423 1.00 90.00 263 ASP A N 1
ATOM 1890 C CA . ASP A 1 263 ? 19.312 13.419 0.877 1.00 90.00 263 ASP A CA 1
ATOM 1891 C C . ASP A 1 263 ? 19.630 12.886 -0.527 1.00 90.00 263 ASP A C 1
ATOM 1893 O O . ASP A 1 263 ? 20.558 13.372 -1.171 1.00 90.00 263 ASP A O 1
ATOM 1897 N N . VAL A 1 264 ? 18.851 11.921 -1.025 1.00 90.25 264 VAL A N 1
ATOM 1898 C CA . VAL A 1 264 ? 19.009 11.404 -2.384 1.00 90.25 264 VAL A CA 1
ATOM 1899 C C . VAL A 1 264 ? 18.450 12.411 -3.380 1.00 90.25 264 VAL A C 1
ATOM 1901 O O . VAL A 1 264 ? 17.280 12.787 -3.332 1.00 90.25 264 VAL A O 1
ATOM 1904 N N . MET A 1 265 ? 19.307 12.812 -4.313 1.00 92.75 265 MET A N 1
ATOM 1905 C CA . MET A 1 265 ? 18.970 13.642 -5.463 1.00 92.75 265 MET A CA 1
ATOM 1906 C C . MET A 1 265 ? 19.147 12.820 -6.737 1.00 92.75 265 MET A C 1
ATOM 1908 O O . MET A 1 265 ? 20.044 11.982 -6.801 1.00 92.75 265 MET A O 1
ATOM 1912 N N . ALA A 1 266 ? 18.314 13.089 -7.741 1.00 92.50 266 ALA A N 1
ATOM 1913 C CA . ALA A 1 266 ? 18.430 12.502 -9.071 1.00 92.50 266 ALA A CA 1
ATOM 1914 C C . ALA A 1 266 ? 18.898 13.556 -10.079 1.00 92.50 266 ALA A C 1
ATOM 1916 O O . ALA A 1 266 ? 18.434 14.701 -10.051 1.00 92.50 266 ALA A O 1
ATOM 1917 N N . SER A 1 267 ? 19.798 13.168 -10.978 1.00 93.00 267 SER A N 1
ATOM 1918 C CA . SER A 1 267 ? 20.222 13.999 -12.101 1.00 93.00 267 SER A CA 1
ATOM 1919 C C . SER A 1 267 ? 19.313 13.742 -13.295 1.00 93.00 267 SER A C 1
ATOM 1921 O O . SER A 1 267 ? 19.288 12.645 -13.844 1.00 93.00 267 SER A O 1
ATOM 1923 N N . VAL A 1 268 ? 18.559 14.758 -13.712 1.00 93.75 268 VAL A N 1
ATOM 1924 C CA . VAL A 1 268 ? 17.576 14.618 -14.788 1.00 93.75 268 VAL A CA 1
ATOM 1925 C C . VAL A 1 268 ? 17.854 15.631 -15.893 1.00 93.75 268 VAL A C 1
ATOM 1927 O O . VAL A 1 268 ? 17.911 16.838 -15.653 1.00 93.75 268 VAL A O 1
ATOM 1930 N N . GLY A 1 269 ? 18.017 15.140 -17.122 1.00 94.44 269 GLY A N 1
ATOM 1931 C CA . GLY A 1 269 ? 18.226 15.977 -18.300 1.00 94.44 269 GLY A CA 1
ATOM 1932 C C . GLY A 1 269 ? 16.928 16.646 -18.751 1.00 94.44 269 GLY A C 1
ATOM 1933 O O . GLY A 1 269 ? 16.080 15.994 -19.351 1.00 94.44 269 GLY A O 1
ATOM 1934 N N . ALA A 1 270 ? 16.784 17.952 -18.507 1.00 95.94 270 ALA A N 1
ATOM 1935 C CA . ALA A 1 270 ? 15.602 18.714 -18.925 1.00 95.94 270 ALA A CA 1
ATOM 1936 C C . ALA A 1 270 ? 15.378 18.684 -20.449 1.00 95.94 270 ALA A C 1
ATOM 1938 O O . ALA A 1 270 ? 14.242 18.584 -20.901 1.00 95.94 270 ALA A O 1
ATOM 1939 N N . ASP A 1 271 ? 16.465 18.718 -21.225 1.00 96.56 271 ASP A N 1
ATOM 1940 C CA . ASP A 1 271 ? 16.442 18.593 -22.686 1.00 96.56 271 ASP A CA 1
ATOM 1941 C C . ASP A 1 271 ? 15.854 17.246 -23.132 1.00 96.56 271 ASP A C 1
ATOM 1943 O O . ASP A 1 271 ? 14.955 17.201 -23.968 1.00 96.56 271 ASP A O 1
ATOM 1947 N N . ARG A 1 272 ? 16.264 16.155 -22.468 1.00 94.50 272 ARG A N 1
ATOM 1948 C CA . ARG A 1 272 ? 15.729 14.811 -22.705 1.00 94.50 272 ARG A CA 1
ATOM 1949 C C . ARG A 1 272 ? 14.237 14.736 -22.382 1.00 94.50 272 ARG A C 1
ATOM 1951 O O . ARG A 1 272 ? 13.475 14.210 -23.181 1.00 94.50 272 ARG A O 1
ATOM 1958 N N . ILE A 1 273 ? 13.806 15.290 -21.245 1.00 97.00 273 ILE A N 1
ATOM 1959 C CA . ILE A 1 273 ? 12.373 15.356 -20.911 1.00 97.00 273 ILE A CA 1
ATOM 1960 C C . ILE A 1 273 ? 11.598 16.093 -22.008 1.00 97.00 273 ILE A C 1
ATOM 1962 O O . ILE A 1 273 ? 10.545 15.629 -22.431 1.00 97.00 273 ILE A O 1
ATOM 1966 N N . HIS A 1 274 ? 12.114 17.238 -22.460 1.00 97.56 274 HIS A N 1
ATOM 1967 C CA . HIS A 1 274 ? 11.445 18.070 -23.453 1.00 97.56 274 HIS A CA 1
ATOM 1968 C C . HIS A 1 274 ? 11.336 17.386 -24.820 1.00 97.56 274 HIS A C 1
ATOM 1970 O O . HIS A 1 274 ? 10.249 17.353 -25.389 1.00 97.56 274 HIS A O 1
ATOM 1976 N N . HIS A 1 275 ? 12.441 16.853 -25.344 1.00 97.12 275 HIS A N 1
ATOM 1977 C CA . HIS A 1 275 ? 12.496 16.321 -26.706 1.00 97.12 275 HIS A CA 1
ATOM 1978 C C . HIS A 1 275 ? 11.893 14.924 -26.861 1.00 97.12 275 HIS A C 1
ATOM 1980 O O . HIS A 1 275 ? 11.485 14.581 -27.967 1.00 97.12 275 HIS A O 1
ATOM 1986 N N . HIS A 1 276 ? 11.801 14.158 -25.772 1.00 97.00 276 HIS A N 1
ATOM 1987 C CA . HIS A 1 276 ? 11.204 12.821 -25.753 1.00 97.00 276 HIS A CA 1
ATOM 1988 C C . HIS A 1 276 ? 9.839 12.794 -25.048 1.00 97.00 276 HIS A C 1
ATOM 1990 O O . HIS A 1 276 ? 9.335 11.722 -24.744 1.00 97.00 276 HIS A O 1
ATOM 1996 N N . GLU A 1 277 ? 9.254 13.959 -24.742 1.00 97.88 277 GLU A N 1
ATOM 1997 C CA . GLU A 1 277 ? 7.935 14.105 -24.098 1.00 97.88 277 GLU A CA 1
ATOM 1998 C C . GLU A 1 277 ? 7.742 13.259 -22.819 1.00 97.88 277 GLU A C 1
ATOM 2000 O O . GLU A 1 277 ? 6.642 12.800 -22.511 1.00 97.88 277 GLU A O 1
ATOM 2005 N N . LEU A 1 278 ? 8.811 13.056 -22.043 1.00 98.25 278 LEU A N 1
ATOM 2006 C CA . LEU A 1 278 ? 8.772 12.191 -20.863 1.00 98.25 278 LEU A CA 1
ATOM 2007 C C . LEU A 1 278 ? 7.976 12.826 -19.717 1.00 98.25 278 LEU A C 1
ATOM 2009 O O . LEU A 1 278 ? 8.054 14.029 -19.458 1.00 98.25 278 LEU A O 1
ATOM 2013 N N . SER A 1 279 ? 7.282 11.991 -18.946 1.00 98.25 279 SER A N 1
ATOM 2014 C CA . SER A 1 279 ? 6.618 12.399 -17.704 1.00 98.25 279 SER A CA 1
ATOM 2015 C C . SER A 1 279 ? 7.326 11.830 -16.477 1.00 98.25 279 SER A C 1
ATOM 2017 O O . SER A 1 279 ? 7.611 10.640 -16.422 1.00 98.25 279 SER A O 1
ATOM 2019 N N . ILE A 1 280 ? 7.563 12.656 -15.451 1.00 98.00 280 ILE A N 1
ATOM 2020 C CA . ILE A 1 280 ? 8.038 12.197 -14.134 1.00 98.00 280 ILE A CA 1
ATOM 2021 C C . ILE A 1 280 ? 6.970 12.520 -13.097 1.00 98.00 280 ILE A C 1
ATOM 2023 O O . ILE A 1 280 ? 6.644 13.685 -12.857 1.00 98.00 280 ILE A O 1
ATOM 2027 N N . ILE A 1 281 ? 6.408 11.479 -12.490 1.00 98.31 281 ILE A N 1
ATOM 2028 C CA . ILE A 1 281 ? 5.163 11.564 -11.731 1.00 98.31 281 ILE A CA 1
ATOM 2029 C C . ILE A 1 281 ? 5.418 11.115 -10.298 1.00 98.31 281 ILE A C 1
ATOM 2031 O O . ILE A 1 281 ? 5.734 9.958 -10.037 1.00 98.31 281 ILE A O 1
ATOM 2035 N N . GLY A 1 282 ? 5.264 12.041 -9.353 1.00 97.12 282 GLY A N 1
ATOM 2036 C CA . GLY A 1 282 ? 5.287 11.727 -7.928 1.00 97.12 282 GLY A CA 1
ATOM 2037 C C . GLY A 1 282 ? 3.948 11.161 -7.464 1.00 97.12 282 GLY A C 1
ATOM 2038 O O . GLY A 1 282 ? 2.898 11.750 -7.736 1.00 97.12 282 GLY A O 1
ATOM 2039 N N . VAL A 1 283 ? 3.992 10.060 -6.716 1.00 96.62 283 VAL A N 1
ATOM 2040 C CA . VAL A 1 283 ? 2.802 9.413 -6.158 1.00 96.62 283 VAL A CA 1
ATOM 2041 C C . VAL A 1 283 ? 2.911 9.360 -4.641 1.00 96.62 283 VAL A C 1
ATOM 2043 O O . VAL A 1 283 ? 3.967 9.084 -4.080 1.00 96.62 283 VAL A O 1
ATOM 2046 N N . PHE A 1 284 ? 1.807 9.652 -3.961 1.00 95.12 284 PHE A N 1
ATOM 2047 C CA . PHE A 1 284 ? 1.721 9.529 -2.515 1.00 95.12 284 PHE A CA 1
ATOM 2048 C C . PHE A 1 284 ? 0.354 8.978 -2.143 1.00 95.12 284 PHE A C 1
ATOM 2050 O O . PHE A 1 284 ? -0.652 9.644 -2.393 1.00 95.12 284 PHE A O 1
ATOM 2057 N N . SER A 1 285 ? 0.347 7.825 -1.468 1.00 94.62 285 SER A N 1
ATOM 2058 C CA . SER A 1 285 ? -0.862 7.254 -0.873 1.00 94.62 285 SER A CA 1
ATOM 2059 C C . SER A 1 285 ? -1.950 7.004 -1.943 1.00 94.62 285 SER A C 1
ATOM 2061 O O . SER A 1 285 ? -1.619 6.570 -3.044 1.00 94.62 285 SER A O 1
ATOM 2063 N N . GLN A 1 286 ? -3.229 7.209 -1.622 1.00 97.12 286 GLN A N 1
ATOM 2064 C CA . GLN A 1 286 ? -4.372 6.727 -2.392 1.00 97.12 286 GLN A CA 1
ATOM 2065 C C . GLN A 1 286 ? -5.616 7.593 -2.156 1.00 97.12 286 GLN A C 1
ATOM 2067 O O . GLN A 1 286 ? -5.832 8.141 -1.064 1.00 97.12 286 GLN A O 1
ATOM 2072 N N . GLU A 1 287 ? -6.470 7.704 -3.171 1.00 97.94 287 GLU A N 1
ATOM 2073 C CA . GLU A 1 287 ? -7.747 8.417 -3.113 1.00 97.94 287 GLU A CA 1
ATOM 2074 C C . GLU A 1 287 ? -8.939 7.445 -2.994 1.00 97.94 287 GLU A C 1
ATOM 2076 O O . GLU A 1 287 ? -8.807 6.254 -3.281 1.00 97.94 287 GLU A O 1
ATOM 2081 N N . PRO A 1 288 ? -10.137 7.917 -2.592 1.00 97.44 288 PRO A N 1
ATOM 2082 C CA . PRO A 1 288 ? -11.313 7.050 -2.445 1.00 97.44 288 PRO A CA 1
ATOM 2083 C C . PRO A 1 288 ? -11.702 6.266 -3.713 1.00 97.44 288 PRO A C 1
ATOM 2085 O O . PRO A 1 288 ? -12.284 5.185 -3.639 1.00 97.44 288 PRO A O 1
ATOM 2088 N N . GLU A 1 289 ? -11.391 6.793 -4.900 1.00 97.56 289 GLU A N 1
ATOM 2089 C CA . GLU A 1 289 ? -11.616 6.083 -6.167 1.00 97.56 289 GLU A CA 1
ATOM 2090 C C . GLU A 1 289 ? -10.681 4.879 -6.358 1.00 97.56 289 GLU A C 1
ATOM 2092 O O . GLU A 1 289 ? -11.087 3.864 -6.932 1.00 97.56 289 GLU A O 1
ATOM 2097 N N . ASP A 1 290 ? -9.464 4.962 -5.820 1.00 98.56 290 ASP A N 1
ATOM 2098 C CA . ASP A 1 290 ? -8.469 3.896 -5.904 1.00 98.56 290 ASP A CA 1
ATOM 2099 C C . ASP A 1 290 ? -8.851 2.746 -4.968 1.00 98.56 290 ASP A C 1
ATOM 2101 O O . ASP A 1 290 ? -8.808 1.581 -5.355 1.00 98.56 290 ASP A O 1
ATOM 2105 N N . TRP A 1 291 ? -9.359 3.078 -3.778 1.00 98.44 291 TRP A N 1
ATOM 2106 C CA . TRP A 1 291 ? -9.946 2.112 -2.850 1.00 98.44 291 TRP A CA 1
ATOM 2107 C C . TRP A 1 291 ? -11.152 1.373 -3.428 1.00 98.44 291 TRP A C 1
ATOM 2109 O O . TRP A 1 291 ? -11.253 0.156 -3.281 1.00 98.44 291 TRP A O 1
ATOM 2119 N N . ARG A 1 292 ? -12.056 2.079 -4.122 1.00 97.75 292 ARG A N 1
ATOM 2120 C CA . ARG A 1 292 ? -13.198 1.435 -4.792 1.00 97.75 292 ARG A CA 1
ATOM 2121 C C . ARG A 1 292 ? -12.724 0.392 -5.805 1.00 97.75 292 ARG A C 1
ATOM 2123 O O . ARG A 1 292 ? -13.282 -0.701 -5.870 1.00 97.75 292 ARG A O 1
ATOM 2130 N N . THR A 1 293 ? -11.701 0.734 -6.580 1.00 98.62 293 THR A N 1
ATOM 2131 C CA . THR A 1 293 ? -11.106 -0.167 -7.571 1.00 98.62 293 THR A CA 1
ATOM 2132 C C . THR A 1 293 ? -10.414 -1.352 -6.895 1.00 98.62 293 THR A C 1
ATOM 2134 O O . THR A 1 293 ? -10.673 -2.493 -7.270 1.00 98.62 293 THR A O 1
ATOM 2137 N N . ALA A 1 294 ? -9.609 -1.108 -5.856 1.00 98.75 294 ALA A N 1
ATOM 2138 C CA . ALA A 1 294 ? -8.950 -2.157 -5.081 1.00 98.75 294 ALA A CA 1
ATOM 2139 C C . ALA A 1 294 ? -9.963 -3.135 -4.467 1.00 98.75 294 ALA A C 1
ATOM 2141 O O . ALA A 1 294 ? -9.835 -4.342 -4.647 1.00 98.75 294 ALA A O 1
ATOM 2142 N N . ALA A 1 295 ? -11.028 -2.637 -3.834 1.00 98.56 295 ALA A N 1
ATOM 2143 C CA . ALA A 1 295 ? -12.085 -3.479 -3.279 1.00 98.56 295 ALA A CA 1
ATOM 2144 C C . ALA A 1 295 ? -12.799 -4.320 -4.351 1.00 98.56 295 ALA A C 1
ATOM 2146 O O . ALA A 1 295 ? -13.117 -5.482 -4.103 1.00 98.56 295 ALA A O 1
ATOM 2147 N N . GLY A 1 296 ? -13.008 -3.778 -5.556 1.00 98.50 296 GLY A N 1
ATOM 2148 C CA . GLY A 1 296 ? -13.545 -4.538 -6.689 1.00 98.50 296 GLY A CA 1
ATOM 2149 C C . GLY A 1 296 ? -12.606 -5.653 -7.166 1.00 98.50 296 GLY A C 1
ATOM 2150 O O . GLY A 1 296 ? -13.054 -6.771 -7.427 1.00 98.50 296 GLY A O 1
ATOM 2151 N N . LEU A 1 297 ? -11.298 -5.388 -7.220 1.00 98.62 297 LEU A N 1
ATOM 2152 C CA . LEU A 1 297 ? -10.284 -6.390 -7.569 1.00 98.62 297 LEU A CA 1
ATOM 2153 C C . LEU 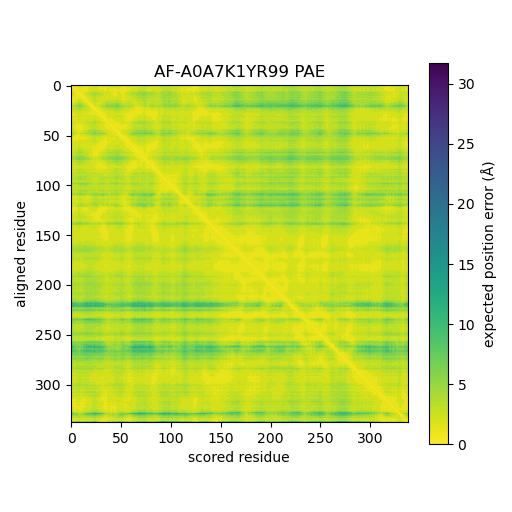A 1 297 ? -10.216 -7.511 -6.528 1.00 98.62 297 LEU A C 1
ATOM 2155 O O . LEU A 1 297 ? -10.193 -8.683 -6.898 1.00 98.62 297 LEU A O 1
ATOM 2159 N N . LEU A 1 298 ? -10.268 -7.156 -5.243 1.00 98.62 298 LEU A N 1
ATOM 2160 C CA . LEU A 1 298 ? -10.338 -8.115 -4.141 1.00 98.62 298 LEU A CA 1
ATOM 2161 C C . LEU A 1 298 ? -11.604 -8.974 -4.231 1.00 98.62 298 LEU A C 1
ATOM 2163 O O . LEU A 1 298 ? -11.516 -10.197 -4.270 1.00 98.62 298 LEU A O 1
ATOM 2167 N N . SER A 1 299 ? -12.770 -8.336 -4.354 1.00 98.25 299 SER A N 1
ATOM 2168 C CA . SER A 1 299 ? -14.072 -9.022 -4.397 1.00 98.25 299 SER A CA 1
ATOM 2169 C C . SER A 1 299 ? -14.214 -9.965 -5.589 1.00 98.25 299 SER A C 1
ATOM 2171 O O . SER A 1 299 ? -14.884 -10.989 -5.501 1.00 98.25 299 SER A O 1
ATOM 2173 N N . SER A 1 300 ? -13.621 -9.607 -6.731 1.00 98.19 300 SER A N 1
ATOM 2174 C CA . SER A 1 300 ? -13.678 -10.434 -7.942 1.00 98.19 300 SER A CA 1
ATOM 2175 C C . SER A 1 300 ? -12.716 -11.622 -7.908 1.00 98.19 300 SER A C 1
ATOM 2177 O O . SER A 1 300 ? -12.820 -12.503 -8.759 1.00 98.19 300 SER A O 1
ATOM 2179 N N . GLY A 1 301 ? -11.768 -11.647 -6.965 1.00 97.81 301 GLY A N 1
ATOM 2180 C CA . GLY A 1 301 ? -10.724 -12.666 -6.898 1.00 97.81 301 GLY A CA 1
ATOM 2181 C C . GLY A 1 301 ? -9.697 -12.578 -8.030 1.00 97.81 301 GLY A C 1
ATOM 2182 O O . GLY A 1 301 ? -8.888 -13.492 -8.177 1.00 97.81 301 GLY A O 1
ATOM 2183 N N . ALA A 1 302 ? -9.690 -11.490 -8.813 1.00 97.50 302 ALA A N 1
ATOM 2184 C CA . ALA A 1 302 ? -8.837 -11.339 -9.996 1.00 97.50 302 ALA A CA 1
ATOM 2185 C C . ALA A 1 302 ? -7.334 -11.463 -9.690 1.00 97.50 302 ALA A C 1
ATOM 2187 O O . ALA A 1 302 ? -6.570 -11.861 -10.562 1.00 97.50 302 ALA A O 1
ATOM 2188 N N . LEU A 1 303 ? -6.928 -11.141 -8.457 1.00 98.25 303 LEU A N 1
ATOM 2189 C CA . LEU A 1 303 ? -5.538 -11.194 -7.992 1.00 98.25 303 LEU A CA 1
ATOM 2190 C C . LEU A 1 303 ? -5.308 -12.252 -6.899 1.00 98.25 303 LEU A C 1
ATOM 2192 O O . LEU A 1 303 ? -4.241 -12.276 -6.298 1.00 98.25 303 LEU A O 1
ATOM 2196 N N . ALA A 1 304 ? -6.287 -13.115 -6.599 1.00 98.06 304 ALA A N 1
ATOM 2197 C CA . ALA A 1 304 ? -6.251 -13.972 -5.406 1.00 98.06 304 ALA A CA 1
ATOM 2198 C C . ALA A 1 304 ? -4.983 -14.846 -5.321 1.00 98.06 304 ALA A C 1
ATOM 2200 O O . ALA A 1 304 ? -4.338 -14.899 -4.277 1.00 98.06 304 ALA A O 1
ATOM 2201 N N . ALA A 1 305 ? -4.582 -15.464 -6.438 1.00 97.38 305 ALA A N 1
ATOM 2202 C CA . ALA A 1 305 ? -3.385 -16.304 -6.497 1.00 97.38 305 ALA A CA 1
ATOM 2203 C C . ALA A 1 305 ? -2.082 -15.513 -6.275 1.00 97.38 305 ALA A C 1
ATOM 2205 O O . ALA A 1 305 ? -1.131 -16.041 -5.698 1.00 97.38 305 ALA A O 1
ATOM 2206 N N . ASP A 1 306 ? -2.033 -14.257 -6.723 1.00 98.00 306 ASP A N 1
ATOM 2207 C CA . ASP A 1 306 ? -0.888 -13.374 -6.503 1.00 98.00 306 ASP A CA 1
ATOM 2208 C C . ASP A 1 306 ? -0.829 -12.914 -5.042 1.00 98.00 306 ASP A C 1
ATOM 2210 O O . ASP A 1 306 ? 0.239 -12.948 -4.433 1.00 98.00 306 ASP A O 1
ATOM 2214 N N . LEU A 1 307 ? -1.974 -12.549 -4.453 1.00 98.19 307 LEU A N 1
ATOM 2215 C CA . LEU A 1 307 ? -2.066 -12.119 -3.054 1.00 98.19 307 LEU A CA 1
ATOM 2216 C C . LEU A 1 307 ? -1.697 -13.245 -2.081 1.00 98.19 307 LEU A C 1
ATOM 2218 O O . LEU A 1 307 ? -0.954 -13.003 -1.130 1.00 98.19 307 LEU A O 1
ATOM 2222 N N . ASP A 1 308 ? -2.130 -14.481 -2.343 1.00 96.88 308 ASP A N 1
ATOM 2223 C CA . ASP A 1 308 ? -1.760 -15.649 -1.532 1.00 96.88 308 ASP A CA 1
ATOM 2224 C C . ASP A 1 308 ? -0.241 -15.818 -1.416 1.00 96.88 308 ASP A C 1
ATOM 2226 O O . ASP A 1 308 ? 0.288 -16.062 -0.330 1.00 96.88 308 ASP A O 1
ATOM 2230 N N . ARG A 1 309 ? 0.479 -15.626 -2.526 1.00 95.75 309 ARG A N 1
ATOM 2231 C CA . ARG A 1 309 ? 1.945 -15.752 -2.583 1.00 95.75 309 ARG A CA 1
ATOM 2232 C C . ARG A 1 309 ? 2.682 -14.626 -1.862 1.00 95.75 309 ARG A C 1
ATOM 2234 O O . ARG A 1 309 ? 3.882 -14.744 -1.628 1.00 95.75 309 ARG A O 1
ATOM 2241 N N . LEU A 1 310 ? 1.995 -13.537 -1.522 1.00 97.00 310 LEU A N 1
ATOM 2242 C CA . LEU A 1 310 ? 2.578 -12.398 -0.816 1.00 97.00 310 LEU A CA 1
ATOM 2243 C C . LEU A 1 310 ? 2.429 -12.491 0.705 1.00 97.00 310 LEU A C 1
ATOM 2245 O O . LEU A 1 310 ? 3.007 -11.664 1.412 1.00 97.00 310 LEU A O 1
ATOM 2249 N N . VAL A 1 311 ? 1.716 -13.489 1.233 1.00 97.25 311 VAL A N 1
ATOM 2250 C CA . VAL A 1 311 ? 1.669 -13.747 2.677 1.00 97.25 311 VAL A CA 1
ATOM 2251 C C . VAL A 1 311 ? 2.880 -14.583 3.091 1.00 97.25 311 VAL A C 1
ATOM 2253 O O . VAL A 1 311 ? 2.988 -15.756 2.752 1.00 97.25 311 VAL A O 1
ATOM 2256 N N . THR A 1 312 ? 3.787 -13.991 3.864 1.00 96.50 312 THR A N 1
ATOM 2257 C CA . THR A 1 312 ? 4.986 -14.668 4.381 1.00 96.50 312 THR A CA 1
ATOM 2258 C C . THR A 1 312 ? 4.723 -15.397 5.694 1.00 96.50 312 THR A C 1
ATOM 2260 O O . THR A 1 312 ? 5.189 -16.517 5.876 1.00 96.50 312 THR A O 1
ATOM 2263 N N . ALA A 1 313 ? 4.004 -14.769 6.625 1.00 97.56 313 ALA A N 1
ATOM 2264 C CA . ALA A 1 313 ? 3.754 -15.333 7.948 1.00 97.56 313 ALA A CA 1
ATOM 2265 C C . ALA A 1 313 ? 2.468 -14.773 8.560 1.00 97.56 313 ALA A C 1
ATOM 2267 O O . ALA A 1 313 ? 1.988 -13.711 8.157 1.00 97.56 313 ALA A O 1
ATOM 2268 N N . ARG A 1 314 ? 1.934 -15.501 9.543 1.00 98.25 314 ARG A N 1
ATOM 2269 C CA . ARG A 1 314 ? 0.725 -15.166 10.299 1.00 98.25 314 ARG A CA 1
ATOM 2270 C C . ARG A 1 314 ? 1.029 -15.271 11.784 1.00 98.25 314 ARG A C 1
ATOM 2272 O O . ARG A 1 314 ? 1.635 -16.257 12.198 1.00 98.25 314 ARG A O 1
ATOM 2279 N N . TYR A 1 315 ? 0.590 -14.281 12.541 1.00 98.62 315 TYR A N 1
ATOM 2280 C CA . TYR A 1 315 ? 0.755 -14.191 13.985 1.00 98.62 315 TYR A CA 1
ATOM 2281 C C . TYR A 1 315 ? -0.544 -13.720 14.618 1.00 98.62 315 TYR A C 1
ATOM 2283 O O . TYR A 1 315 ? -1.293 -12.959 14.004 1.00 98.62 315 TYR A O 1
ATOM 2291 N N . ARG A 1 316 ? -0.779 -14.131 15.861 1.00 98.38 316 ARG A N 1
ATOM 2292 C CA . ARG A 1 316 ? -1.853 -13.568 16.680 1.00 98.38 316 ARG A CA 1
ATOM 2293 C C . ARG A 1 316 ? -1.452 -12.182 17.184 1.00 98.38 316 ARG A C 1
ATOM 2295 O O . ARG A 1 316 ? -0.266 -11.850 17.246 1.00 98.38 316 ARG A O 1
ATOM 2302 N N . LEU A 1 317 ? -2.424 -11.364 17.587 1.00 98.31 317 LEU A N 1
ATOM 2303 C CA . LEU A 1 317 ? -2.146 -10.027 18.128 1.00 98.31 317 LEU A CA 1
ATOM 2304 C C . LEU A 1 317 ? -1.229 -10.053 19.369 1.00 98.31 317 LEU A C 1
ATOM 2306 O O . LEU A 1 317 ? -0.369 -9.187 19.517 1.00 98.31 317 LEU A O 1
ATOM 2310 N N . ASP A 1 318 ? -1.352 -11.062 20.233 1.00 98.06 318 ASP A N 1
ATOM 2311 C CA . ASP A 1 318 ? -0.481 -11.260 21.403 1.00 98.06 318 ASP A CA 1
ATOM 2312 C C . ASP A 1 318 ? 0.939 -11.735 21.061 1.00 98.06 318 ASP A C 1
ATOM 2314 O O . ASP A 1 318 ? 1.812 -11.728 21.926 1.00 98.06 318 ASP A O 1
ATOM 2318 N N . GLU A 1 319 ? 1.204 -12.040 19.791 1.00 98.38 319 GLU A N 1
ATOM 2319 C CA . GLU A 1 319 ? 2.517 -12.396 19.243 1.00 98.38 319 GLU A CA 1
ATOM 2320 C C . GLU A 1 319 ? 3.114 -11.252 18.396 1.00 98.38 319 GLU A C 1
ATOM 2322 O O . GLU A 1 319 ? 4.084 -11.441 17.660 1.00 98.38 319 GLU A O 1
ATOM 2327 N N . VAL A 1 320 ? 2.563 -10.032 18.492 1.00 98.12 320 VAL A N 1
ATOM 2328 C CA . VAL A 1 320 ? 2.981 -8.876 17.675 1.00 98.12 320 VAL A CA 1
ATOM 2329 C C . VAL A 1 320 ? 4.478 -8.554 17.781 1.00 98.12 320 VAL A C 1
ATOM 2331 O O . VAL A 1 320 ? 5.084 -8.120 16.801 1.00 98.12 320 VAL A O 1
ATOM 2334 N N . ALA A 1 321 ? 5.105 -8.802 18.935 1.00 97.88 321 ALA A N 1
ATOM 2335 C CA . ALA A 1 321 ? 6.546 -8.613 19.114 1.00 97.88 321 ALA A CA 1
ATOM 2336 C C . ALA A 1 321 ? 7.372 -9.563 18.231 1.00 97.88 321 ALA A C 1
ATOM 2338 O O . ALA A 1 321 ? 8.344 -9.136 17.600 1.00 97.88 321 ALA A O 1
ATOM 2339 N N . ASP A 1 322 ? 6.955 -10.826 18.124 1.00 98.31 322 ASP A N 1
ATOM 2340 C CA . ASP A 1 322 ? 7.607 -11.822 17.273 1.00 98.31 322 ASP A CA 1
ATOM 2341 C C . ASP A 1 322 ? 7.365 -11.509 15.794 1.00 98.31 322 ASP A C 1
ATOM 2343 O O . ASP A 1 322 ? 8.295 -11.565 14.985 1.00 98.31 322 ASP A O 1
ATOM 2347 N N . ALA A 1 323 ? 6.147 -11.079 15.449 1.00 98.06 323 ALA A N 1
ATOM 2348 C CA . ALA A 1 323 ? 5.800 -10.644 14.100 1.00 98.06 323 ALA A CA 1
ATOM 2349 C C . ALA A 1 323 ? 6.670 -9.463 13.632 1.00 98.06 323 ALA A C 1
ATOM 2351 O O . ALA A 1 323 ? 7.216 -9.482 12.526 1.00 98.06 323 ALA A O 1
ATOM 2352 N N . MET A 1 324 ? 6.841 -8.443 14.483 1.00 97.69 324 MET A N 1
ATOM 2353 C CA . MET A 1 324 ? 7.700 -7.291 14.193 1.00 97.69 324 MET A CA 1
ATOM 2354 C C . MET A 1 324 ? 9.178 -7.685 14.122 1.00 97.69 324 MET A C 1
ATOM 2356 O O . MET A 1 324 ? 9.891 -7.211 13.236 1.00 97.69 324 MET A O 1
ATOM 2360 N N . THR A 1 325 ? 9.627 -8.593 14.992 1.00 97.94 325 THR A N 1
ATOM 2361 C CA . THR A 1 325 ? 10.996 -9.126 14.976 1.00 97.94 325 THR A CA 1
ATOM 2362 C C . THR A 1 325 ? 11.294 -9.862 13.672 1.00 97.94 325 THR A C 1
ATOM 2364 O O . THR A 1 325 ? 12.315 -9.589 13.042 1.00 97.94 325 THR A O 1
ATOM 2367 N N . LEU A 1 326 ? 10.393 -10.740 13.216 1.00 97.56 326 LEU A N 1
ATOM 2368 C CA . LEU A 1 326 ? 10.499 -11.398 11.911 1.00 97.56 326 LEU A CA 1
ATOM 2369 C C . LEU A 1 326 ? 10.542 -10.367 10.782 1.00 97.56 326 LEU A C 1
ATOM 2371 O O . LEU A 1 326 ? 11.372 -10.456 9.877 1.00 97.56 326 LEU A O 1
ATOM 2375 N N . ALA A 1 327 ? 9.652 -9.374 10.848 1.00 95.69 327 ALA A N 1
ATOM 2376 C CA . ALA A 1 327 ? 9.574 -8.350 9.827 1.00 95.69 327 ALA A CA 1
ATOM 2377 C C . ALA A 1 327 ? 10.889 -7.572 9.718 1.00 95.69 327 ALA A C 1
ATOM 2379 O O . ALA A 1 327 ? 11.268 -7.241 8.607 1.00 95.69 327 ALA A O 1
ATOM 2380 N N . VAL A 1 328 ? 11.629 -7.283 10.789 1.00 95.75 328 VAL A N 1
ATOM 2381 C CA . VAL A 1 328 ? 12.906 -6.544 10.678 1.00 95.75 328 VAL A CA 1
ATOM 2382 C C . VAL A 1 328 ? 14.134 -7.432 10.453 1.00 95.75 328 VAL A C 1
ATOM 2384 O O . VAL A 1 328 ? 15.144 -6.935 9.963 1.00 95.75 328 VAL A O 1
ATOM 2387 N N . SER A 1 329 ? 14.071 -8.724 10.783 1.00 92.88 329 SER A N 1
ATOM 2388 C CA . SER A 1 329 ? 15.246 -9.607 10.770 1.00 92.88 329 SER A CA 1
ATOM 2389 C C . SER A 1 329 ? 15.601 -10.163 9.393 1.00 92.88 329 SER A C 1
ATOM 2391 O O . SER A 1 329 ? 16.767 -10.469 9.145 1.00 92.88 329 SER A O 1
ATOM 2393 N N . GLN A 1 330 ? 14.626 -10.280 8.490 1.00 89.25 330 GLN A N 1
ATOM 2394 C CA . GLN A 1 330 ? 14.844 -10.864 7.169 1.00 89.25 330 GLN A CA 1
ATOM 2395 C C . GLN A 1 330 ? 13.966 -10.229 6.079 1.00 89.25 330 GLN A C 1
ATOM 2397 O O . GLN A 1 330 ? 12.986 -9.531 6.371 1.00 89.25 330 GLN A O 1
ATOM 2402 N N . PRO A 1 331 ? 14.300 -10.433 4.791 1.00 87.06 331 PRO A N 1
ATOM 2403 C CA . PRO A 1 331 ? 13.392 -10.118 3.699 1.00 87.06 331 PRO A CA 1
ATOM 2404 C C . PRO A 1 331 ? 12.084 -10.902 3.850 1.00 87.06 331 PRO A C 1
ATOM 2406 O O . PRO A 1 331 ? 12.083 -12.120 3.968 1.00 87.06 331 PRO A O 1
ATOM 2409 N N . VAL A 1 332 ? 10.967 -10.182 3.839 1.00 92.88 332 VAL A N 1
ATOM 2410 C CA . VAL A 1 332 ? 9.613 -10.739 3.859 1.00 92.88 332 VAL A CA 1
ATOM 2411 C C . VAL A 1 332 ? 8.757 -9.962 2.864 1.00 92.88 332 VAL A C 1
ATOM 2413 O O . VAL A 1 332 ? 9.069 -8.807 2.546 1.00 92.88 332 VAL A O 1
ATOM 2416 N N . TYR A 1 333 ? 7.683 -10.586 2.390 1.00 93.81 333 TYR A N 1
ATOM 2417 C CA . TYR A 1 333 ? 6.606 -9.898 1.693 1.00 93.81 333 TYR A CA 1
ATOM 2418 C C . TYR A 1 333 ? 5.665 -9.284 2.728 1.00 93.81 333 TYR A C 1
ATOM 2420 O O . TYR A 1 333 ? 5.943 -8.188 3.219 1.00 93.81 333 TYR A O 1
ATOM 2428 N N . ARG A 1 334 ? 4.590 -9.984 3.106 1.00 95.88 334 ARG A N 1
ATOM 2429 C CA . ARG A 1 334 ? 3.631 -9.504 4.099 1.00 95.88 334 ARG A CA 1
ATOM 2430 C C . ARG A 1 334 ? 3.553 -10.420 5.312 1.00 95.88 334 ARG A C 1
ATOM 2432 O O . ARG A 1 334 ? 3.257 -11.605 5.187 1.00 95.88 334 ARG A O 1
ATOM 2439 N N . VAL A 1 335 ? 3.794 -9.851 6.490 1.00 98.12 335 VAL A N 1
ATOM 2440 C CA . VAL A 1 335 ? 3.508 -10.489 7.782 1.00 98.12 335 VAL A CA 1
ATOM 2441 C C . VAL A 1 335 ? 2.144 -9.995 8.247 1.00 98.12 335 VAL A C 1
ATOM 2443 O O . VAL A 1 335 ? 1.929 -8.783 8.309 1.00 98.12 335 VAL A O 1
ATOM 2446 N N . MET A 1 336 ? 1.241 -10.929 8.525 1.00 98.38 336 MET A N 1
ATOM 2447 C CA . MET A 1 336 ? -0.133 -10.673 8.951 1.00 98.38 336 MET A CA 1
ATOM 2448 C C . MET A 1 336 ? -0.266 -10.879 10.459 1.00 98.38 336 MET A C 1
ATOM 2450 O O . MET A 1 336 ? 0.233 -11.875 10.984 1.00 98.38 336 MET A O 1
ATOM 2454 N N . VAL A 1 337 ? -0.930 -9.947 11.141 1.00 98.62 337 VAL A N 1
ATOM 2455 C CA . VAL A 1 337 ? -1.158 -9.970 12.593 1.00 98.62 337 VAL A CA 1
ATOM 2456 C C . VAL A 1 337 ? -2.646 -9.786 12.869 1.00 98.62 337 VAL A C 1
ATOM 2458 O O . VAL A 1 337 ? -3.207 -8.774 12.455 1.00 98.62 337 VAL A O 1
ATOM 2461 N N . GLY A 1 338 ? -3.295 -10.739 13.536 1.00 90.69 338 GLY A N 1
ATOM 2462 C CA . GLY A 1 338 ? -4.733 -10.702 13.828 1.00 90.69 338 GLY A CA 1
ATOM 2463 C C . GLY A 1 338 ? -5.202 -11.868 14.672 1.00 90.69 338 GLY A C 1
ATOM 2464 O O . GLY A 1 338 ? -4.585 -12.950 14.561 1.00 90.69 338 GLY A O 1
#